Protein AF-A0A7S3LEL6-F1 (afdb_monomer_lite)

Organism: NCBI:txid265554

Sequence (284 aa):
LSLPLILIFINQSIINNNAHTTHITTQEDFALTPCREVQQNKSSTRLIDTLLDTIEHNMDMMRQRKTMKRSLVLVCGVLLAMGVATTAFAPTTRFSPRRTMFVLHETTTSSSSAESLPEISEMKLKEVRQELESYGISTKAFLEKPEFIAALEKARKEGMKPKTKNASTKEEPSANGTSGKTRAERMEEEMKVGKSMSVADLRKELNSRGINTKAFFEKSDFVKAYAEAIVDGVKAKSSSSSSSGGRRPREEEYDPSYRDVQCQKFDRSARQTLTGSVIDIRAK

Foldseek 3Di:
DDPVVVVVVVVVVVVVPPPPDDDDDDDDDDDDDDDDPDPPVVVVVVVVVVVVVVVVVVVVVVVVVVVVVVVVVVVVVVVVVVDPDDDDDDDDDDDDDDDDDDDDDDDDDDDDDDPDDPDLVPDDPVVLCVQCVQLVHDPVVDDDSVVSSVSNVVSVVVVRDGNDDDDDDDDDDDDDDDDPDDLVVQLVVQLVVLVPDDPVVLCVQCVQLVHDPPPDDDSSVSSNSRSCCVSVVSDGDDPPDPPPPPPPPPPPPDDPVPDPDPDDDDDPVPVPPPPDDDDDDDDD

Radius of gyration: 37.11 Å; chains: 1; bounding box: 81×84×108 Å

Secondary structure (DSSP, 8-state):
--HHHHHHHHHHHHHGGG-------------------SSTHHHHHHHHHHHHHHHHHHHHHHHHHHHHHHHHHHHHHHHHHT-------------------------------S-----TTTS-HHHHHHHHHHTT--GGG--SHHHHHHHHHHHHHTTPPP----S------------S--HHHHHHHHHHHHHHS-HHHHHHHHHHTT--GGG--SHHHHHHHHHHHHHTT-----TT---------------TTS---------TT-TTS--S--------

pLDDT: mean 71.16, std 20.13, range [33.03, 98.25]

Structure (mmCIF, N/CA/C/O backbone):
data_AF-A0A7S3LEL6-F1
#
_entry.id   AF-A0A7S3LEL6-F1
#
loop_
_atom_site.group_PDB
_atom_site.id
_atom_site.type_symbol
_atom_site.label_atom_id
_atom_site.label_alt_id
_atom_site.label_comp_id
_atom_site.label_asym_id
_atom_site.label_entity_id
_atom_site.label_seq_id
_atom_site.pdbx_PDB_ins_code
_atom_site.Cartn_x
_atom_site.Cartn_y
_atom_site.Cartn_z
_atom_site.occupancy
_atom_site.B_iso_or_equiv
_atom_site.auth_seq_id
_atom_site.auth_comp_id
_atom_site.auth_asym_id
_atom_site.auth_atom_id
_atom_site.pdbx_PDB_model_num
ATOM 1 N N . LEU A 1 1 ? 2.835 -27.243 32.271 1.00 50.44 1 LEU A N 1
ATOM 2 C CA . LEU A 1 1 ? 2.447 -25.887 32.724 1.00 50.44 1 LEU A CA 1
ATOM 3 C C . LEU A 1 1 ? 1.395 -25.348 31.766 1.00 50.44 1 LEU A C 1
ATOM 5 O O . LEU A 1 1 ? 1.674 -25.187 30.586 1.00 50.44 1 LEU A O 1
ATOM 9 N N . SER A 1 2 ? 0.164 -25.229 32.257 1.00 51.88 2 SER A N 1
ATOM 10 C CA . SER A 1 2 ? -1.039 -24.926 31.476 1.00 51.88 2 SER A CA 1
ATOM 11 C C . SER A 1 2 ? -1.003 -23.476 30.968 1.00 51.88 2 SER A C 1
ATOM 13 O O . SER A 1 2 ? -0.920 -22.548 31.771 1.00 51.88 2 SER A O 1
ATOM 15 N N . LEU A 1 3 ? -1.059 -23.287 29.643 1.00 52.41 3 LEU A N 1
ATOM 16 C CA . LEU A 1 3 ? -1.075 -21.989 28.942 1.00 52.41 3 LEU A CA 1
ATOM 17 C C . LEU A 1 3 ? -1.994 -20.894 29.541 1.00 52.41 3 LEU A C 1
ATOM 19 O O . LEU A 1 3 ? -1.582 -19.734 29.498 1.00 52.41 3 LEU A O 1
ATOM 23 N N . PRO A 1 4 ? -3.172 -21.177 30.141 1.00 64.25 4 PRO A N 1
ATOM 24 C CA . PRO A 1 4 ? -3.989 -20.140 30.781 1.00 64.25 4 PRO A CA 1
ATOM 25 C C . PRO A 1 4 ? -3.320 -19.414 31.960 1.00 64.25 4 PRO A C 1
ATOM 27 O O . PRO A 1 4 ? -3.629 -18.249 32.191 1.00 64.25 4 PRO A O 1
ATOM 30 N N . LEU A 1 5 ? -2.381 -20.035 32.685 1.00 58.06 5 LEU A N 1
ATOM 31 C CA . LEU A 1 5 ? -1.758 -19.395 33.856 1.00 58.06 5 LEU A CA 1
ATOM 32 C C . LEU A 1 5 ? -0.703 -18.341 33.483 1.00 58.06 5 LEU A C 1
ATOM 34 O O . LEU A 1 5 ? -0.489 -17.391 34.231 1.00 58.06 5 LEU A O 1
ATOM 38 N N . ILE A 1 6 ? -0.082 -18.463 32.306 1.00 62.22 6 ILE A N 1
ATOM 39 C CA . ILE A 1 6 ? 0.943 -17.513 31.841 1.00 62.22 6 ILE A CA 1
ATOM 40 C C . ILE A 1 6 ? 0.301 -16.176 31.436 1.00 62.22 6 ILE A C 1
ATOM 42 O O . ILE A 1 6 ? 0.876 -15.117 31.680 1.00 62.22 6 ILE A O 1
ATOM 46 N N . LEU A 1 7 ? -0.918 -16.200 30.884 1.00 56.62 7 LEU A N 1
ATOM 47 C CA . LEU A 1 7 ? -1.633 -14.978 30.498 1.00 56.62 7 LEU A CA 1
ATOM 48 C C . LEU A 1 7 ? -2.075 -14.132 31.701 1.00 56.62 7 LEU A C 1
ATOM 50 O O . LEU A 1 7 ? -2.099 -12.907 31.599 1.00 56.62 7 LEU A O 1
ATOM 54 N N . ILE A 1 8 ? -2.370 -14.759 32.843 1.00 67.19 8 ILE A N 1
ATOM 55 C CA . ILE A 1 8 ? -2.745 -14.036 34.067 1.00 67.19 8 ILE A CA 1
ATOM 56 C C . ILE A 1 8 ? -1.531 -13.280 34.630 1.00 67.19 8 ILE A C 1
ATOM 58 O O . ILE A 1 8 ? -1.649 -12.116 35.008 1.00 67.19 8 ILE A O 1
ATOM 62 N N . PHE A 1 9 ? -0.341 -13.890 34.597 1.00 60.28 9 PHE A N 1
ATOM 63 C CA . PHE A 1 9 ? 0.879 -13.256 35.106 1.00 60.28 9 PHE A CA 1
ATOM 64 C C . PHE A 1 9 ? 1.328 -12.044 34.278 1.00 60.28 9 PHE A C 1
ATOM 66 O O . PHE A 1 9 ? 1.775 -11.045 34.842 1.00 60.28 9 PHE A O 1
ATOM 73 N N . ILE A 1 10 ? 1.164 -12.088 32.950 1.00 64.69 10 ILE A N 1
ATOM 74 C CA . ILE A 1 10 ? 1.518 -10.953 32.082 1.00 64.69 10 ILE A CA 1
ATOM 75 C C . ILE A 1 10 ? 0.582 -9.763 32.335 1.00 64.69 10 ILE A C 1
ATOM 77 O O . ILE A 1 10 ? 1.040 -8.623 32.372 1.00 64.69 10 ILE A O 1
ATOM 81 N N . ASN A 1 11 ? -0.711 -10.011 32.568 1.00 52.16 11 ASN A N 1
ATOM 82 C CA . ASN A 1 11 ? -1.678 -8.931 32.771 1.00 52.16 11 ASN A CA 1
ATOM 83 C C . ASN A 1 11 ? -1.488 -8.221 34.126 1.00 52.16 11 ASN A C 1
ATOM 85 O O . ASN A 1 11 ? -1.604 -6.999 34.205 1.00 52.16 11 ASN A O 1
ATOM 89 N N . GLN A 1 12 ? -1.099 -8.954 35.177 1.00 59.31 12 GLN A N 1
ATOM 90 C CA . GLN A 1 12 ? -0.820 -8.358 36.490 1.00 59.31 12 GLN A CA 1
ATOM 91 C C . GLN A 1 12 ? 0.429 -7.452 36.473 1.00 59.31 12 GLN A C 1
ATOM 93 O O . GLN A 1 12 ? 0.461 -6.428 37.155 1.00 59.31 12 GLN A O 1
ATOM 98 N N . SER A 1 13 ? 1.438 -7.782 35.656 1.00 50.97 13 SER A N 1
ATOM 99 C CA . SER A 1 13 ? 2.682 -7.002 35.557 1.00 50.97 13 SER A CA 1
ATOM 100 C C . SER A 1 13 ? 2.510 -5.645 34.862 1.00 50.97 13 SER A C 1
ATOM 102 O O . SER A 1 13 ? 3.325 -4.752 35.083 1.00 50.97 13 SER A O 1
ATOM 104 N N . ILE A 1 14 ? 1.481 -5.469 34.027 1.00 55.81 14 ILE A N 1
ATOM 105 C CA . ILE A 1 14 ? 1.248 -4.210 33.299 1.00 55.81 14 ILE A CA 1
ATOM 106 C C . ILE A 1 14 ? 0.556 -3.176 34.198 1.00 55.81 14 ILE A C 1
ATOM 108 O O . ILE A 1 14 ? 0.831 -1.984 34.089 1.00 55.81 14 ILE A O 1
ATOM 112 N N . ILE A 1 15 ? -0.286 -3.622 35.135 1.00 56.34 15 ILE A N 1
ATOM 113 C CA . ILE A 1 15 ? -1.051 -2.724 36.012 1.00 56.34 15 ILE A CA 1
ATOM 114 C C . ILE A 1 15 ? -0.146 -2.041 37.056 1.00 56.34 15 ILE A C 1
ATOM 116 O O . ILE A 1 15 ? -0.358 -0.873 37.372 1.00 56.34 15 ILE A O 1
ATOM 120 N N . ASN A 1 16 ? 0.913 -2.705 37.536 1.00 55.78 16 ASN A N 1
ATOM 121 C CA . ASN A 1 16 ? 1.773 -2.150 38.593 1.00 55.78 16 ASN A CA 1
ATOM 122 C C . ASN A 1 16 ? 2.769 -1.068 38.136 1.00 55.78 16 ASN A C 1
ATOM 124 O O . ASN A 1 16 ? 3.301 -0.353 38.981 1.00 55.78 16 ASN A O 1
ATOM 128 N N . ASN A 1 17 ? 3.013 -0.894 36.834 1.00 55.50 17 ASN A N 1
ATOM 129 C CA . ASN A 1 17 ? 4.026 0.059 36.355 1.00 55.50 17 ASN A CA 1
ATOM 130 C C . ASN A 1 17 ? 3.508 1.493 36.150 1.00 55.50 17 ASN A C 1
ATOM 132 O O . ASN A 1 17 ? 4.298 2.373 35.823 1.00 55.50 17 ASN A O 1
ATOM 136 N N . ASN A 1 18 ? 2.215 1.762 36.365 1.00 51.34 18 ASN A N 1
ATOM 137 C CA . ASN A 1 18 ? 1.621 3.078 36.090 1.00 51.34 18 ASN A CA 1
ATOM 138 C C . ASN A 1 18 ? 1.452 3.980 37.330 1.00 51.34 18 ASN A C 1
ATOM 140 O O . ASN A 1 18 ? 0.796 5.014 37.248 1.00 51.34 18 ASN A O 1
ATOM 144 N N . ALA A 1 19 ? 2.024 3.607 38.482 1.00 48.38 19 ALA A N 1
ATOM 145 C CA . ALA A 1 19 ? 1.833 4.327 39.748 1.00 48.38 19 ALA A CA 1
ATOM 146 C C . ALA A 1 19 ? 2.954 5.328 40.117 1.00 48.38 19 ALA A C 1
ATOM 148 O O . ALA A 1 19 ? 2.863 5.970 41.158 1.00 48.38 19 ALA A O 1
ATOM 149 N N . HIS A 1 20 ? 3.989 5.513 39.288 1.00 48.00 20 HIS A N 1
ATOM 150 C CA . HIS A 1 20 ? 5.090 6.448 39.570 1.00 48.00 20 HIS A CA 1
ATOM 151 C C . HIS A 1 20 ? 5.124 7.615 38.570 1.00 48.00 20 HIS A C 1
ATOM 153 O O . HIS A 1 20 ? 5.964 7.681 37.678 1.00 48.00 20 HIS A O 1
ATOM 159 N N . THR A 1 21 ? 4.211 8.575 38.707 1.00 48.22 21 THR A N 1
ATOM 160 C CA . THR A 1 21 ? 4.390 9.927 38.144 1.00 48.22 21 THR A CA 1
ATOM 161 C C . THR A 1 21 ? 3.698 10.931 39.060 1.00 48.22 21 THR A C 1
ATOM 163 O O . THR A 1 21 ? 2.558 11.330 38.846 1.00 48.22 21 THR A O 1
ATOM 166 N N . THR A 1 22 ? 4.383 11.296 40.140 1.00 49.44 22 THR A N 1
ATOM 167 C CA . THR A 1 22 ? 3.967 12.351 41.067 1.00 49.44 22 THR A CA 1
ATOM 168 C C . THR A 1 22 ? 4.766 13.625 40.810 1.00 49.44 22 THR A C 1
ATOM 170 O O . THR A 1 22 ? 5.991 13.591 40.831 1.00 49.44 22 THR A O 1
ATOM 173 N N . HIS A 1 23 ? 4.026 14.724 40.635 1.00 42.53 23 HIS A N 1
ATOM 174 C CA . HIS A 1 23 ? 4.326 16.093 41.070 1.00 42.53 23 HIS A CA 1
ATOM 175 C C . HIS A 1 23 ? 5.693 16.710 40.718 1.00 42.53 23 HIS A C 1
ATOM 177 O O . HIS A 1 23 ? 6.673 16.548 41.437 1.00 42.53 23 HIS A O 1
ATOM 183 N N . ILE A 1 24 ? 5.696 17.573 39.696 1.00 45.50 24 ILE A N 1
ATOM 184 C CA . ILE A 1 24 ? 6.636 18.699 39.611 1.00 45.50 24 ILE A CA 1
ATOM 185 C C . ILE A 1 24 ? 5.880 19.933 40.106 1.00 45.50 24 ILE A C 1
ATOM 187 O O . ILE A 1 24 ? 5.039 20.490 39.403 1.00 45.50 24 ILE A O 1
ATOM 191 N N . THR A 1 25 ? 6.149 20.300 41.355 1.00 52.50 25 THR A N 1
ATOM 192 C CA . THR A 1 25 ? 5.691 21.536 41.989 1.00 52.50 25 THR A CA 1
ATOM 193 C C . THR A 1 25 ? 6.795 22.577 41.813 1.00 52.50 25 THR A C 1
ATOM 195 O O . THR A 1 25 ? 7.947 22.330 42.161 1.00 52.50 25 THR A O 1
ATOM 198 N N . THR A 1 26 ? 6.451 23.728 41.247 1.00 48.22 26 THR A N 1
ATOM 199 C CA . THR A 1 26 ? 7.285 24.932 41.191 1.00 48.22 26 THR A CA 1
ATOM 200 C C . THR A 1 26 ? 7.477 25.516 42.591 1.00 48.22 26 THR A C 1
ATOM 202 O O . THR A 1 26 ? 6.472 25.845 43.219 1.00 48.22 26 THR A O 1
ATOM 205 N N . GLN A 1 27 ? 8.719 25.715 43.047 1.00 43.75 27 GLN A N 1
ATOM 206 C CA . GLN A 1 27 ? 9.049 26.800 43.979 1.00 43.75 27 GLN A CA 1
ATOM 207 C C . GLN A 1 27 ? 10.552 27.131 43.985 1.00 43.75 27 GLN A C 1
ATOM 209 O O . GLN A 1 27 ? 11.391 26.315 43.615 1.00 43.75 27 GLN A O 1
ATOM 214 N N . GLU A 1 28 ? 10.804 28.380 44.348 1.00 57.47 28 GLU A N 1
ATOM 215 C CA . GLU A 1 28 ? 11.958 29.253 44.167 1.00 57.47 28 GLU A CA 1
ATOM 216 C C . GLU A 1 28 ? 13.207 28.931 45.011 1.00 57.47 28 GLU A C 1
ATOM 218 O O . GLU A 1 28 ? 13.130 28.285 46.051 1.00 57.47 28 GLU A O 1
ATOM 223 N N . ASP A 1 29 ? 14.327 29.479 44.525 1.00 52.12 29 ASP A N 1
ATOM 224 C CA . ASP A 1 29 ? 15.484 30.046 45.231 1.00 52.12 29 ASP A CA 1
ATOM 225 C C . ASP A 1 29 ? 16.234 29.256 46.327 1.00 52.12 29 ASP A C 1
ATOM 227 O O . ASP A 1 29 ? 15.710 28.926 47.383 1.00 52.12 29 ASP A O 1
ATOM 231 N N . PHE A 1 30 ? 17.547 29.096 46.085 1.00 46.22 30 PHE A N 1
ATOM 232 C CA . PHE A 1 30 ? 18.701 29.410 46.958 1.00 46.22 30 PHE A CA 1
ATOM 233 C C . PHE A 1 30 ? 19.875 28.413 46.836 1.00 46.22 30 PHE A C 1
ATOM 235 O O . PHE A 1 30 ? 19.757 27.218 47.073 1.00 46.22 30 PHE A O 1
ATOM 242 N N . ALA A 1 31 ? 21.048 29.004 46.580 1.00 46.38 31 ALA A N 1
ATOM 243 C CA . ALA A 1 31 ? 22.391 28.605 47.017 1.00 46.38 31 ALA A CA 1
ATOM 244 C C . ALA A 1 31 ? 23.079 27.344 46.430 1.00 46.38 31 ALA A C 1
ATOM 246 O O . ALA A 1 31 ? 22.883 26.205 46.840 1.00 46.38 31 ALA A O 1
ATOM 247 N N . LEU A 1 32 ? 24.046 27.641 45.552 1.00 53.84 32 LEU A N 1
ATOM 248 C CA . LEU A 1 32 ? 25.364 27.007 45.383 1.00 53.84 32 LEU A CA 1
ATOM 249 C C . LEU A 1 32 ? 25.739 25.898 46.392 1.00 53.84 32 LEU A C 1
ATOM 251 O O . LEU A 1 32 ? 26.123 26.175 47.526 1.00 53.84 32 LEU A O 1
ATOM 255 N N . THR A 1 33 ? 25.811 24.658 45.906 1.00 55.62 33 THR A N 1
ATOM 256 C CA . THR A 1 33 ? 26.693 23.601 46.436 1.00 55.62 33 THR A CA 1
ATOM 257 C C . THR A 1 33 ? 27.222 22.753 45.272 1.00 55.62 33 THR A C 1
ATOM 259 O O . THR A 1 33 ? 26.427 22.315 44.441 1.00 55.62 33 THR A O 1
ATOM 262 N N . PRO A 1 34 ? 28.543 22.506 45.152 1.00 61.62 34 PRO A N 1
ATOM 263 C CA . PRO A 1 34 ? 29.069 21.645 44.103 1.00 61.62 34 PRO A CA 1
ATOM 264 C C . PRO A 1 34 ? 29.305 20.203 44.590 1.00 61.62 34 PRO A C 1
ATOM 266 O O . PRO A 1 34 ? 29.802 19.961 45.688 1.00 61.62 34 PRO A O 1
ATOM 269 N N . CYS A 1 35 ? 29.048 19.266 43.672 1.00 49.94 35 CYS A N 1
ATOM 270 C CA . CYS A 1 35 ? 29.719 17.969 43.518 1.00 49.94 35 CYS A CA 1
ATOM 271 C C . CYS A 1 35 ? 29.381 16.824 44.493 1.00 49.94 35 CYS A C 1
ATOM 273 O O . CYS A 1 35 ? 30.192 16.464 45.348 1.00 49.94 35 CYS A O 1
ATOM 275 N N . ARG A 1 36 ? 28.286 16.088 44.226 1.00 50.88 36 ARG A N 1
ATOM 276 C CA . ARG A 1 36 ? 28.221 14.648 44.568 1.00 50.88 36 ARG A CA 1
ATOM 277 C C . ARG A 1 36 ? 27.290 13.805 43.681 1.00 50.88 36 ARG A C 1
ATOM 279 O O . ARG A 1 36 ? 26.580 12.942 44.179 1.00 50.88 36 ARG A O 1
ATOM 286 N N . GLU A 1 37 ? 27.330 13.997 42.361 1.00 50.78 37 GLU A N 1
ATOM 287 C CA . GLU A 1 37 ? 26.394 13.345 41.427 1.00 50.78 37 GLU A CA 1
ATOM 288 C C . GLU A 1 37 ? 27.104 12.685 40.231 1.00 50.78 37 GLU A C 1
ATOM 290 O O . GLU A 1 37 ? 26.984 13.112 39.091 1.00 50.78 37 GLU A O 1
ATOM 295 N N . VAL A 1 38 ? 27.926 11.654 40.485 1.00 55.72 38 VAL A N 1
ATOM 296 C CA . VAL A 1 38 ? 28.599 10.890 39.400 1.00 55.72 38 VAL A CA 1
ATOM 297 C C . VAL A 1 38 ? 28.547 9.360 39.588 1.00 55.72 38 VAL A C 1
ATOM 299 O O . VAL A 1 38 ? 28.933 8.610 38.695 1.00 55.72 38 VAL A O 1
ATOM 302 N N . GLN A 1 39 ? 28.029 8.832 40.704 1.00 52.88 39 GLN A N 1
ATOM 303 C CA . GLN A 1 39 ? 28.054 7.377 40.962 1.00 52.88 39 GLN A CA 1
ATOM 304 C C . GLN A 1 39 ? 26.760 6.618 40.605 1.00 52.88 39 GLN A C 1
ATOM 306 O O . GLN A 1 39 ? 26.833 5.414 40.383 1.00 52.88 39 GLN A O 1
ATOM 311 N N . GLN A 1 40 ? 25.601 7.272 40.452 1.00 53.81 40 GLN A N 1
ATOM 312 C CA . GLN A 1 40 ? 24.342 6.566 40.136 1.00 53.81 40 GLN A CA 1
ATOM 313 C C . GLN A 1 40 ? 24.113 6.281 38.639 1.00 53.81 40 GLN A C 1
ATOM 315 O O . GLN A 1 40 ? 23.319 5.408 38.299 1.00 53.81 40 GLN A O 1
ATOM 320 N N . ASN A 1 41 ? 24.864 6.910 37.728 1.00 54.34 41 ASN A N 1
ATOM 321 C CA . ASN A 1 41 ? 24.656 6.712 36.284 1.00 54.34 41 ASN A CA 1
ATOM 322 C C . ASN A 1 41 ? 25.345 5.464 35.703 1.00 54.34 41 ASN A C 1
ATOM 324 O O . ASN A 1 41 ? 25.054 5.084 34.574 1.00 54.34 41 ASN A O 1
ATOM 328 N N . LYS A 1 42 ? 26.227 4.786 36.455 1.00 57.28 42 LYS A N 1
ATOM 329 C CA . LYS A 1 42 ? 26.923 3.574 35.970 1.00 57.28 42 LYS A CA 1
ATOM 330 C C . LYS A 1 42 ? 26.137 2.280 36.197 1.00 57.28 42 LYS A C 1
ATOM 332 O O . LYS A 1 42 ? 26.384 1.294 35.509 1.00 57.28 42 LYS A O 1
ATOM 337 N N . SER A 1 43 ? 25.210 2.257 37.155 1.00 60.50 43 SER A N 1
ATOM 338 C CA . SER A 1 43 ? 24.331 1.101 37.376 1.00 60.50 43 SER A CA 1
ATOM 339 C C . SER A 1 43 ? 23.205 1.041 36.346 1.00 60.50 43 SER A C 1
ATOM 341 O O . SER A 1 43 ? 22.863 -0.048 35.893 1.00 60.50 43 SER A O 1
ATOM 343 N N . SER A 1 44 ? 22.681 2.194 35.923 1.00 61.12 44 SER A N 1
ATOM 344 C CA . SER A 1 44 ? 21.588 2.255 34.946 1.00 61.12 44 SER A CA 1
ATOM 345 C C . SER A 1 44 ? 21.997 1.766 33.558 1.00 61.12 44 SER A C 1
ATOM 347 O O . SER A 1 44 ? 21.208 1.093 32.905 1.00 61.12 44 SER A O 1
ATOM 349 N N . THR A 1 45 ? 23.235 2.013 33.117 1.00 66.75 45 THR A N 1
ATOM 350 C CA . THR A 1 45 ? 23.690 1.533 31.801 1.00 66.75 45 THR A CA 1
ATOM 351 C C . THR A 1 45 ? 23.830 0.010 31.757 1.00 66.75 45 THR A C 1
ATOM 353 O O . THR A 1 45 ? 23.416 -0.607 30.784 1.00 66.75 45 THR A O 1
ATOM 356 N N . ARG A 1 46 ? 24.272 -0.627 32.852 1.00 74.25 46 ARG A N 1
ATOM 357 C CA . ARG A 1 46 ? 24.384 -2.097 32.932 1.00 74.25 46 ARG A CA 1
ATOM 358 C C . ARG A 1 46 ? 23.038 -2.820 32.861 1.00 74.25 46 ARG A C 1
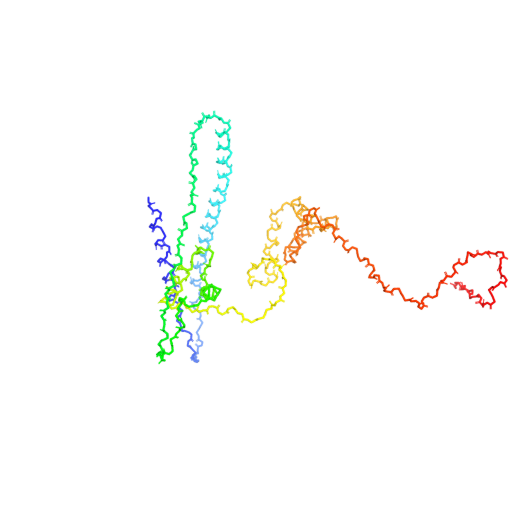ATOM 360 O O . ARG A 1 46 ? 22.988 -3.952 32.399 1.00 74.25 46 ARG A O 1
ATOM 367 N N . LEU A 1 47 ? 21.961 -2.193 33.336 1.00 77.88 47 LEU A N 1
ATOM 368 C CA . LEU A 1 47 ? 20.610 -2.754 33.224 1.00 77.88 47 LEU A CA 1
ATOM 369 C C . LEU A 1 47 ? 20.049 -2.617 31.805 1.00 77.88 47 LEU A C 1
ATOM 371 O O . LEU A 1 47 ? 19.278 -3.464 31.368 1.00 77.88 47 LEU A O 1
ATOM 375 N N . ILE A 1 48 ? 20.440 -1.570 31.080 1.00 79.50 48 ILE A N 1
ATOM 376 C CA . ILE A 1 48 ? 20.017 -1.367 29.691 1.00 79.50 48 ILE A CA 1
ATOM 377 C C . ILE A 1 48 ? 20.695 -2.395 28.777 1.00 79.50 48 ILE A C 1
ATOM 379 O O . ILE 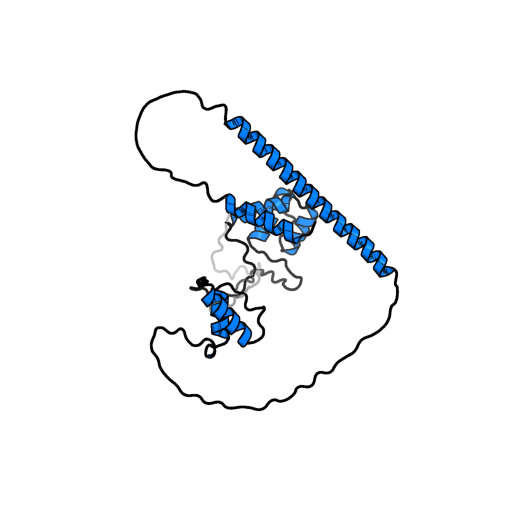A 1 48 ? 20.016 -3.000 27.948 1.00 79.50 48 ILE A O 1
ATOM 383 N N . ASP A 1 49 ? 21.986 -2.661 28.987 1.00 83.44 49 ASP A N 1
ATOM 384 C CA . ASP A 1 49 ? 22.741 -3.633 28.186 1.00 83.44 49 ASP A CA 1
ATOM 385 C C . ASP A 1 49 ? 22.192 -5.064 28.354 1.00 83.44 49 ASP A C 1
ATOM 387 O O . ASP A 1 49 ? 21.973 -5.768 27.371 1.00 83.44 49 ASP A O 1
ATOM 391 N N . THR A 1 50 ? 21.844 -5.481 29.580 1.00 86.00 50 THR A N 1
ATOM 392 C CA . THR A 1 50 ? 21.266 -6.820 29.815 1.00 86.00 50 THR A CA 1
ATOM 393 C C . THR A 1 50 ? 19.851 -6.970 29.254 1.00 86.00 50 THR A C 1
ATOM 395 O O . THR A 1 50 ? 19.463 -8.061 28.818 1.00 86.00 50 THR A O 1
ATOM 398 N N . LEU A 1 51 ? 19.066 -5.888 29.230 1.00 87.81 51 LEU A N 1
ATOM 399 C CA . LEU A 1 51 ? 17.752 -5.879 28.589 1.00 87.81 51 LEU A CA 1
ATOM 400 C C . LEU A 1 51 ? 17.868 -5.986 27.065 1.00 87.81 51 LEU A C 1
ATOM 402 O O . LEU A 1 51 ? 17.097 -6.733 26.460 1.00 87.81 51 LEU A O 1
ATOM 406 N N . LEU A 1 52 ? 18.838 -5.300 26.455 1.00 89.94 52 LEU A N 1
ATOM 407 C CA . LEU A 1 52 ? 19.120 -5.399 25.021 1.00 89.94 52 LEU A CA 1
ATOM 408 C C . LEU A 1 52 ? 19.542 -6.820 24.626 1.00 89.94 52 LEU A C 1
ATOM 410 O O . LEU A 1 52 ? 18.917 -7.393 23.731 1.00 89.94 52 LEU A O 1
ATOM 414 N N . ASP A 1 53 ? 20.471 -7.437 25.362 1.00 89.88 53 ASP A N 1
ATOM 415 C CA . ASP A 1 53 ? 20.900 -8.824 25.115 1.00 89.88 53 ASP A CA 1
ATOM 416 C C . ASP A 1 53 ? 19.731 -9.820 25.224 1.00 89.88 53 ASP A C 1
ATOM 418 O O . ASP A 1 53 ? 19.587 -10.745 24.418 1.00 89.88 53 ASP A O 1
ATOM 422 N N . THR A 1 54 ? 18.830 -9.611 26.191 1.00 91.31 54 THR A N 1
ATOM 423 C CA . THR A 1 54 ? 17.647 -10.469 26.372 1.00 91.31 54 THR A CA 1
ATOM 424 C C . THR A 1 54 ? 16.650 -10.320 25.214 1.00 91.31 54 THR A C 1
ATOM 426 O O . THR A 1 54 ? 16.008 -11.295 24.803 1.00 91.31 54 THR A O 1
ATOM 429 N N . ILE A 1 55 ? 16.505 -9.111 24.663 1.00 87.38 55 ILE A N 1
ATOM 430 C CA . ILE A 1 55 ? 15.632 -8.844 23.513 1.00 87.38 55 ILE A CA 1
ATOM 431 C C . ILE A 1 55 ? 16.220 -9.462 22.242 1.00 87.38 55 ILE A C 1
ATOM 433 O O . ILE A 1 55 ? 15.487 -10.138 21.511 1.00 87.38 55 ILE A O 1
ATOM 437 N N . GLU A 1 56 ? 17.523 -9.296 22.002 1.00 89.31 56 GLU A N 1
ATOM 438 C CA . GLU A 1 56 ? 18.203 -9.901 20.853 1.00 89.31 56 GLU A CA 1
ATOM 439 C C . GLU A 1 56 ? 18.108 -11.431 20.893 1.00 89.31 56 GLU A C 1
ATOM 441 O O . GLU A 1 56 ? 17.697 -12.050 19.906 1.00 89.31 56 GLU A O 1
ATOM 446 N N . HIS A 1 57 ? 18.340 -12.043 22.059 1.00 92.19 57 HIS A N 1
ATOM 447 C CA . HIS A 1 57 ? 18.224 -13.492 22.222 1.00 92.19 57 HIS A CA 1
ATOM 448 C C . HIS A 1 57 ? 16.799 -14.010 21.945 1.00 92.19 57 HIS A C 1
ATOM 450 O O . HIS A 1 57 ? 16.607 -15.026 21.266 1.00 92.19 57 HIS A O 1
ATOM 456 N N . ASN A 1 58 ? 15.769 -13.287 22.401 1.00 86.75 58 ASN A N 1
ATOM 457 C CA . ASN A 1 58 ? 14.372 -13.635 22.125 1.00 86.75 58 ASN A CA 1
ATOM 458 C C . ASN A 1 58 ? 14.008 -13.484 20.640 1.00 86.75 58 ASN A C 1
ATOM 460 O O . ASN A 1 58 ? 13.245 -14.296 20.096 1.00 86.75 58 ASN A O 1
ATOM 464 N N . MET A 1 59 ? 14.554 -12.470 19.965 1.00 84.19 59 MET A N 1
ATOM 465 C CA . MET A 1 59 ? 14.361 -12.283 18.529 1.00 84.19 59 MET A CA 1
ATOM 466 C C . MET A 1 59 ? 15.018 -13.396 17.708 1.00 84.19 59 MET A C 1
ATOM 468 O O . MET A 1 59 ? 14.401 -13.885 16.753 1.00 84.19 59 MET A O 1
ATOM 472 N N . ASP A 1 60 ? 16.201 -13.860 18.107 1.00 89.56 60 ASP A N 1
ATOM 473 C CA . ASP A 1 60 ? 16.887 -14.965 17.437 1.00 89.56 60 ASP A CA 1
ATOM 474 C C . ASP A 1 60 ? 16.173 -16.307 17.648 1.00 89.56 60 ASP A C 1
ATOM 476 O O . ASP A 1 60 ? 15.936 -17.051 16.687 1.00 89.56 60 ASP A O 1
ATOM 480 N N . MET A 1 61 ? 15.677 -16.567 18.861 1.00 82.19 61 MET A N 1
ATOM 481 C CA . MET A 1 61 ? 14.814 -17.722 19.139 1.00 82.19 61 MET A CA 1
ATOM 482 C C . MET A 1 61 ? 13.535 -17.717 18.281 1.00 82.19 61 MET A C 1
ATOM 484 O O . MET A 1 61 ? 13.086 -18.758 17.788 1.00 82.19 61 MET A O 1
ATOM 488 N N . MET A 1 62 ? 12.949 -16.545 18.029 1.00 77.19 62 MET A N 1
ATOM 489 C CA . MET A 1 62 ? 11.792 -16.397 17.136 1.00 77.19 62 MET A CA 1
ATOM 490 C C . MET A 1 62 ? 12.158 -16.579 15.655 1.00 77.19 62 MET A C 1
ATOM 492 O O . MET A 1 62 ? 11.346 -17.101 14.877 1.00 77.19 62 MET A O 1
ATOM 496 N N . ARG A 1 63 ? 13.374 -16.196 15.251 1.00 82.19 63 ARG A N 1
ATOM 497 C CA . ARG A 1 63 ? 13.893 -16.386 13.889 1.00 82.19 63 ARG A CA 1
ATOM 498 C C . ARG A 1 63 ? 14.116 -17.870 13.583 1.00 82.19 63 ARG A C 1
ATOM 500 O O . ARG A 1 63 ? 13.691 -18.330 12.520 1.00 82.19 63 ARG A O 1
ATOM 507 N N . GLN A 1 64 ? 14.635 -18.641 14.539 1.00 75.06 64 GLN A N 1
ATOM 508 C CA . GLN A 1 64 ? 14.790 -20.096 14.404 1.00 75.06 64 GLN A CA 1
ATOM 509 C C . GLN A 1 64 ? 13.447 -20.850 14.367 1.00 75.06 64 GLN A C 1
ATOM 511 O O . GLN A 1 64 ? 13.286 -21.825 13.633 1.00 75.06 64 GLN A O 1
ATOM 516 N N . ARG A 1 65 ? 12.407 -20.365 15.058 1.00 71.88 65 ARG A N 1
ATOM 517 C CA . ARG A 1 65 ? 11.062 -20.972 14.963 1.00 71.88 65 ARG A CA 1
ATOM 518 C C . ARG A 1 65 ? 10.438 -20.854 13.566 1.00 71.88 65 ARG A C 1
ATOM 520 O O . ARG A 1 65 ? 9.617 -21.694 13.193 1.00 71.88 65 ARG A O 1
ATOM 527 N N . LYS A 1 66 ? 10.807 -19.841 12.771 1.00 68.25 66 LYS A N 1
ATOM 528 C CA . LYS A 1 66 ? 10.295 -19.679 11.395 1.00 68.25 66 LYS A CA 1
ATOM 529 C C . LYS A 1 66 ? 10.926 -20.668 10.412 1.00 68.25 66 LYS A C 1
ATOM 531 O O . LYS A 1 66 ? 10.238 -21.104 9.488 1.00 68.25 66 LYS A O 1
ATOM 536 N N . THR A 1 67 ? 12.182 -21.063 10.615 1.00 65.56 67 THR A N 1
ATOM 537 C CA . THR A 1 67 ? 12.839 -22.066 9.761 1.00 65.56 67 THR A CA 1
ATOM 538 C C . THR A 1 67 ? 12.312 -23.475 10.046 1.00 65.56 67 THR A C 1
ATOM 540 O O . THR A 1 67 ? 12.096 -24.241 9.107 1.00 65.56 67 THR A O 1
ATOM 543 N N . MET A 1 68 ? 11.952 -23.781 11.299 1.00 63.34 68 MET A N 1
ATOM 544 C CA . MET A 1 68 ? 11.357 -25.079 11.648 1.00 63.34 68 MET A CA 1
ATOM 545 C C . MET A 1 68 ? 9.959 -25.302 11.052 1.00 63.34 68 MET A C 1
ATOM 547 O O . MET A 1 68 ? 9.647 -26.413 10.632 1.00 63.34 68 MET A O 1
ATOM 551 N N . LYS A 1 69 ? 9.130 -24.257 10.917 1.00 61.88 69 LYS A N 1
ATOM 552 C CA . LYS A 1 69 ? 7.802 -24.390 10.282 1.00 61.88 69 LYS A CA 1
ATOM 553 C C . LYS A 1 69 ? 7.889 -24.714 8.788 1.00 61.88 69 LYS A C 1
ATOM 555 O O . LYS A 1 69 ? 7.044 -25.441 8.280 1.00 61.88 69 LYS A O 1
ATOM 560 N N . ARG A 1 70 ? 8.916 -24.218 8.088 1.00 60.94 70 ARG A N 1
ATOM 561 C CA . ARG A 1 70 ? 9.145 -24.538 6.666 1.00 60.94 70 ARG A CA 1
ATOM 562 C C . ARG A 1 70 ? 9.629 -25.977 6.472 1.00 60.94 70 ARG A C 1
ATOM 564 O O . ARG A 1 70 ? 9.190 -26.630 5.534 1.00 60.94 70 ARG A O 1
ATOM 571 N N . SER A 1 71 ? 10.456 -26.478 7.391 1.00 59.41 71 SER A N 1
ATOM 572 C CA . SER A 1 71 ? 10.859 -27.891 7.420 1.00 59.41 71 SER A CA 1
ATOM 573 C C . SER A 1 71 ? 9.673 -28.818 7.728 1.00 59.41 71 SER A C 1
ATOM 575 O O . SER A 1 71 ? 9.454 -29.796 7.018 1.00 59.41 71 SER A O 1
ATOM 577 N N . LEU A 1 72 ? 8.828 -28.463 8.704 1.00 63.88 72 LEU A N 1
ATOM 578 C CA . LEU A 1 72 ? 7.656 -29.268 9.065 1.00 63.88 72 LEU A CA 1
ATOM 579 C C . LEU A 1 72 ? 6.643 -29.389 7.913 1.00 63.88 72 LEU A C 1
ATOM 581 O O . LEU A 1 72 ? 6.091 -30.464 7.701 1.00 63.88 72 LEU A O 1
ATOM 585 N N . VAL A 1 73 ? 6.434 -28.319 7.135 1.00 64.12 73 VAL A N 1
ATOM 586 C CA . VAL A 1 73 ? 5.562 -28.352 5.945 1.00 64.12 73 VAL A CA 1
ATOM 587 C C . VAL A 1 73 ? 6.136 -29.257 4.847 1.00 64.12 73 VAL A C 1
ATOM 589 O O . VAL A 1 73 ? 5.373 -29.968 4.197 1.00 64.12 73 VAL A O 1
ATOM 592 N N . LEU A 1 74 ? 7.462 -29.301 4.679 1.00 63.00 74 LEU A N 1
ATOM 593 C CA . LEU A 1 74 ? 8.114 -30.224 3.741 1.00 63.00 74 LEU A CA 1
ATOM 594 C C . LEU A 1 74 ? 7.959 -31.692 4.169 1.00 63.00 74 LEU A C 1
ATOM 596 O O . LEU A 1 74 ? 7.637 -32.533 3.334 1.00 63.00 74 LEU A O 1
ATOM 600 N N . VAL A 1 75 ? 8.102 -32.001 5.461 1.00 62.19 75 VAL A N 1
ATOM 601 C CA . VAL A 1 75 ? 7.932 -33.374 5.973 1.00 62.19 75 VAL A CA 1
ATOM 602 C C . VAL A 1 75 ? 6.466 -33.830 5.898 1.00 62.19 75 VAL A C 1
ATOM 604 O O . VAL A 1 75 ? 6.191 -34.959 5.496 1.00 62.19 75 VAL A O 1
ATOM 607 N N . CYS A 1 76 ? 5.506 -32.950 6.208 1.00 58.19 76 CYS A N 1
ATOM 608 C CA . CYS A 1 76 ? 4.075 -33.268 6.099 1.00 58.19 76 CYS A CA 1
ATOM 609 C C . CYS A 1 76 ? 3.611 -33.427 4.638 1.00 58.19 76 CYS A C 1
ATOM 611 O O . CYS A 1 76 ? 2.774 -34.281 4.350 1.00 58.19 76 CYS A O 1
ATOM 613 N N . GLY A 1 77 ? 4.183 -32.657 3.703 1.00 55.62 77 GLY A N 1
ATOM 614 C CA . GLY A 1 77 ? 3.893 -32.785 2.271 1.00 55.62 77 GLY A CA 1
ATOM 615 C C . GLY A 1 77 ? 4.333 -34.129 1.680 1.00 55.62 77 GLY A C 1
ATOM 616 O O . GLY A 1 77 ? 3.600 -34.717 0.888 1.00 55.62 77 GLY A O 1
ATOM 617 N N . VAL A 1 78 ? 5.484 -34.660 2.109 1.00 62.22 78 VAL A N 1
ATOM 618 C CA . VAL A 1 78 ? 5.969 -35.981 1.664 1.00 62.22 78 VAL A CA 1
ATOM 619 C C . VAL A 1 78 ? 5.110 -37.121 2.233 1.00 62.22 78 VAL A C 1
ATOM 621 O O . VAL A 1 78 ? 4.836 -38.087 1.525 1.00 62.22 78 VAL A O 1
ATOM 624 N N . LEU A 1 79 ? 4.611 -36.993 3.467 1.00 56.41 79 LEU A N 1
ATOM 625 C CA . LEU A 1 79 ? 3.701 -37.976 4.076 1.00 56.41 79 LEU A CA 1
ATOM 626 C C . LEU A 1 79 ? 2.307 -37.997 3.424 1.00 56.41 79 LEU A C 1
ATOM 628 O O . LEU A 1 79 ? 1.732 -39.069 3.265 1.00 56.41 79 LEU A O 1
ATOM 632 N N . LEU A 1 80 ? 1.788 -36.848 2.978 1.00 58.16 80 LEU A N 1
ATOM 633 C CA . LEU A 1 80 ? 0.532 -36.779 2.214 1.00 58.16 80 LEU A CA 1
ATOM 634 C C . LEU A 1 80 ? 0.656 -37.366 0.797 1.00 58.16 80 LEU A C 1
ATOM 636 O O . LEU A 1 80 ? -0.329 -37.869 0.260 1.00 58.16 80 LEU A O 1
ATOM 640 N N . ALA A 1 81 ? 1.854 -37.357 0.205 1.00 56.47 81 ALA A N 1
ATOM 641 C CA . ALA A 1 81 ? 2.115 -37.994 -1.088 1.00 56.47 81 ALA A CA 1
ATOM 642 C C . ALA A 1 81 ? 2.240 -39.531 -1.001 1.00 56.47 81 ALA A C 1
ATOM 644 O O . ALA A 1 81 ? 2.105 -40.210 -2.016 1.00 56.47 81 ALA A O 1
ATOM 645 N N . MET A 1 82 ? 2.436 -40.091 0.198 1.00 55.44 82 MET A N 1
ATOM 646 C CA . MET A 1 82 ? 2.532 -41.539 0.453 1.00 55.44 82 MET A CA 1
ATOM 647 C C . MET A 1 82 ? 1.172 -42.213 0.716 1.00 55.44 82 MET A C 1
ATOM 649 O O . MET A 1 82 ? 1.106 -43.248 1.370 1.00 55.44 82 MET A O 1
ATOM 653 N N . GLY A 1 83 ? 0.090 -41.633 0.183 1.00 53.69 83 GLY A N 1
ATOM 654 C CA . GLY A 1 83 ? -1.130 -42.334 -0.226 1.00 53.69 83 GLY A CA 1
ATOM 655 C C . GLY A 1 83 ? -1.578 -43.522 0.631 1.00 53.69 83 GLY A C 1
ATOM 656 O O . GLY A 1 83 ? -1.435 -44.668 0.217 1.00 53.69 83 GLY A O 1
ATOM 657 N N . VAL A 1 84 ? -2.238 -43.251 1.758 1.00 49.66 84 VAL A N 1
ATOM 658 C CA . VAL A 1 84 ? -3.161 -44.223 2.360 1.00 49.66 84 VAL A CA 1
ATOM 659 C C . VAL A 1 84 ? -4.573 -43.802 1.978 1.00 49.66 84 VAL A C 1
ATOM 661 O O . VAL A 1 84 ? -5.175 -42.917 2.585 1.00 49.66 84 VAL A O 1
ATOM 664 N N . ALA A 1 85 ? -5.075 -44.414 0.908 1.00 48.06 85 ALA A N 1
ATOM 665 C CA . ALA A 1 85 ? -6.449 -44.272 0.458 1.00 48.06 85 ALA A CA 1
ATOM 666 C C . ALA A 1 85 ? -7.396 -44.845 1.523 1.00 48.06 85 ALA A C 1
ATOM 668 O O . ALA A 1 85 ? -7.594 -46.053 1.611 1.00 48.06 85 ALA A O 1
ATOM 669 N N . THR A 1 86 ? -7.994 -43.971 2.330 1.00 48.88 86 THR A N 1
ATOM 670 C CA . THR A 1 86 ? -9.208 -44.295 3.084 1.00 48.88 86 THR A CA 1
ATOM 671 C C . THR A 1 86 ? -10.361 -43.556 2.429 1.00 48.88 86 THR A C 1
ATOM 673 O O . THR A 1 86 ? -10.523 -42.342 2.520 1.00 48.88 86 THR A O 1
ATOM 676 N N . THR A 1 87 ? -11.108 -44.313 1.640 1.00 49.66 87 THR A N 1
ATOM 677 C CA . THR A 1 87 ? -12.330 -43.880 0.980 1.00 49.66 87 THR A CA 1
ATOM 678 C C . THR A 1 87 ? -13.500 -43.865 1.957 1.00 49.66 87 THR A C 1
ATOM 680 O O . THR A 1 87 ? -13.604 -44.749 2.802 1.00 49.66 87 THR A O 1
ATOM 683 N N . ALA A 1 88 ? -14.437 -42.959 1.671 1.00 46.47 88 ALA A N 1
ATOM 684 C CA . ALA A 1 88 ? -15.839 -42.946 2.088 1.00 46.47 88 ALA A CA 1
ATOM 685 C C . ALA A 1 88 ? -16.137 -42.355 3.474 1.00 46.47 88 ALA A C 1
ATOM 687 O O . ALA A 1 88 ? -15.724 -42.869 4.502 1.00 46.47 88 ALA A O 1
ATOM 688 N N . PHE A 1 89 ? -16.969 -41.313 3.518 1.00 44.31 89 PHE A N 1
ATOM 689 C CA . PHE A 1 89 ? -18.426 -41.476 3.589 1.00 44.31 89 PHE A CA 1
ATOM 690 C C . PHE A 1 89 ? -19.058 -40.086 3.781 1.00 44.31 89 PHE A C 1
ATOM 692 O O . PHE A 1 89 ? -18.805 -39.406 4.771 1.00 44.31 89 PHE A O 1
ATOM 699 N N . ALA A 1 90 ? -19.858 -39.643 2.814 1.00 47.44 90 ALA A N 1
ATOM 700 C CA . ALA A 1 90 ? -20.650 -38.421 2.911 1.00 47.44 90 ALA A CA 1
ATOM 701 C C . ALA A 1 90 ? -22.110 -38.786 3.208 1.00 47.44 90 ALA A C 1
ATOM 703 O O . ALA A 1 90 ? -22.632 -39.697 2.563 1.00 47.44 90 ALA A O 1
ATOM 704 N N . PRO A 1 91 ? -22.806 -38.034 4.076 1.00 52.47 91 PRO A N 1
ATOM 705 C CA . PRO A 1 91 ? -24.251 -37.929 3.989 1.00 52.47 91 PRO A CA 1
ATOM 706 C C . PRO A 1 91 ? -24.681 -36.489 3.691 1.00 52.47 91 PRO A C 1
ATOM 708 O O . PRO A 1 91 ? -24.495 -35.558 4.470 1.00 52.47 91 PRO A O 1
ATOM 711 N N . THR A 1 92 ? -25.313 -36.337 2.532 1.00 49.84 92 THR A N 1
ATOM 712 C CA . THR A 1 92 ? -26.183 -35.221 2.167 1.00 49.84 92 THR A CA 1
ATOM 713 C C . THR A 1 92 ? -27.445 -35.234 3.028 1.00 49.84 92 THR A C 1
ATOM 715 O O . THR A 1 92 ? -28.212 -36.195 2.960 1.00 49.84 92 THR A O 1
ATOM 718 N N . THR A 1 93 ? -27.739 -34.152 3.747 1.00 45.16 93 THR A N 1
ATOM 719 C CA . THR A 1 93 ? -29.084 -33.912 4.293 1.00 45.16 93 THR A CA 1
ATOM 720 C C . THR A 1 93 ? -29.701 -32.690 3.629 1.00 45.16 93 THR A C 1
ATOM 722 O O . THR A 1 93 ? -29.252 -31.560 3.813 1.00 45.16 93 THR A O 1
ATOM 725 N N . ARG A 1 94 ? -30.741 -32.950 2.829 1.00 48.12 94 ARG A N 1
ATOM 726 C CA . ARG A 1 94 ? -31.661 -31.959 2.267 1.00 48.12 94 ARG A CA 1
ATOM 727 C C . ARG A 1 94 ? -32.480 -31.354 3.408 1.00 48.12 94 ARG A C 1
ATOM 729 O O . ARG A 1 94 ? -33.161 -32.089 4.116 1.00 48.12 94 ARG A O 1
ATOM 736 N N . PHE A 1 95 ? -32.431 -30.036 3.561 1.00 47.56 95 PHE A N 1
ATOM 737 C CA . PHE A 1 95 ? -33.237 -29.304 4.536 1.00 47.56 95 PHE A CA 1
ATOM 738 C C . PHE A 1 95 ? -34.387 -28.591 3.810 1.00 47.56 95 PHE A C 1
ATOM 740 O O . PHE A 1 95 ? -34.162 -27.802 2.893 1.00 47.56 95 PHE A O 1
ATOM 747 N N . SER A 1 96 ? -35.624 -28.935 4.174 1.00 48.81 96 SER A N 1
ATOM 748 C CA . SER A 1 96 ? -36.864 -28.387 3.610 1.00 48.81 96 SER A CA 1
ATOM 749 C C . SER A 1 96 ? -37.216 -27.019 4.213 1.00 48.81 96 SER A C 1
ATOM 751 O O . SER A 1 96 ? -37.072 -26.842 5.422 1.00 48.81 96 SER A O 1
ATOM 753 N N . PRO A 1 97 ? -37.778 -26.074 3.434 1.00 46.44 97 PRO A N 1
ATOM 754 C CA . PRO A 1 97 ? -38.309 -24.827 3.973 1.00 46.44 97 PRO A CA 1
ATOM 755 C C . PRO A 1 97 ? -39.725 -25.054 4.523 1.00 46.44 97 PRO A C 1
ATOM 757 O O . PRO A 1 97 ? -40.662 -25.345 3.777 1.00 46.44 97 PRO A O 1
ATOM 760 N N . ARG A 1 98 ? -39.898 -24.923 5.844 1.00 44.00 98 ARG A N 1
ATOM 761 C CA . ARG A 1 98 ? -41.214 -24.957 6.493 1.00 44.00 98 ARG A CA 1
ATOM 762 C C . ARG A 1 98 ? -41.748 -23.529 6.623 1.00 44.00 98 ARG A C 1
ATOM 764 O O . ARG A 1 98 ? -41.249 -22.731 7.405 1.00 44.00 98 ARG A O 1
ATOM 771 N N . ARG A 1 99 ? -42.768 -23.246 5.812 1.00 54.50 99 ARG A N 1
ATOM 772 C CA . ARG A 1 99 ? -43.692 -22.105 5.885 1.00 54.50 99 ARG A CA 1
ATOM 773 C C . ARG A 1 99 ? -44.199 -21.925 7.324 1.00 54.50 99 ARG A C 1
ATOM 775 O O . ARG A 1 99 ? -44.824 -22.842 7.854 1.00 54.50 99 ARG A O 1
ATOM 782 N N . THR A 1 100 ? -44.004 -20.751 7.913 1.00 47.31 100 THR A N 1
ATOM 783 C CA . THR A 1 100 ? -44.751 -20.300 9.094 1.00 47.31 100 THR A CA 1
ATOM 784 C C . THR A 1 100 ? -45.534 -19.042 8.745 1.00 47.31 100 THR A C 1
ATOM 786 O O . THR A 1 100 ? -45.060 -18.154 8.039 1.00 47.31 100 THR A O 1
ATOM 789 N N . MET A 1 101 ? -46.801 -19.069 9.146 1.00 48.16 101 MET A N 1
ATOM 790 C CA . MET A 1 101 ? -47.840 -18.104 8.821 1.00 48.16 101 MET A CA 1
ATOM 791 C C . MET A 1 101 ? -47.695 -16.824 9.643 1.00 48.16 101 MET A C 1
ATOM 793 O O . MET A 1 101 ? -47.223 -16.842 10.776 1.00 48.16 101 MET A O 1
ATOM 797 N N . PHE A 1 102 ? -48.161 -15.740 9.027 1.00 47.41 102 PHE A N 1
ATOM 798 C CA . PHE A 1 102 ? -48.470 -14.444 9.615 1.00 47.41 102 PHE A CA 1
ATOM 799 C C . PHE A 1 102 ? -49.194 -14.563 10.963 1.00 47.41 102 PHE A C 1
ATOM 801 O O . PHE A 1 102 ? -50.212 -15.245 11.063 1.00 47.41 102 PHE A O 1
ATOM 808 N N . VAL A 1 103 ? -48.721 -13.802 11.949 1.00 43.06 103 VAL A N 1
ATOM 809 C CA . VAL A 1 103 ? -49.491 -13.410 13.132 1.00 43.06 103 VAL A CA 1
ATOM 810 C C . VAL A 1 103 ? -49.342 -11.895 13.266 1.00 43.06 103 VAL A C 1
ATOM 812 O O . VAL A 1 103 ? -48.261 -11.387 13.554 1.00 43.06 103 VAL A O 1
ATOM 815 N N . LEU A 1 104 ? -50.429 -11.183 12.966 1.00 48.62 104 LEU A N 1
ATOM 816 C CA . LEU A 1 104 ? -50.625 -9.767 13.266 1.00 48.62 104 LEU A CA 1
ATOM 817 C C . LEU A 1 104 ? -50.825 -9.631 14.776 1.00 48.62 104 LEU A C 1
ATOM 819 O O . LEU A 1 104 ? -51.794 -10.172 15.300 1.00 48.62 104 LEU A O 1
ATOM 823 N N . HIS A 1 105 ? -49.938 -8.909 15.455 1.00 39.81 105 HIS A N 1
ATOM 824 C CA . HIS A 1 105 ? -50.219 -8.353 16.775 1.00 39.81 105 HIS A CA 1
ATOM 825 C C . HIS A 1 105 ? -50.078 -6.835 16.701 1.00 39.81 105 HIS A C 1
ATOM 827 O O . HIS A 1 105 ? -49.025 -6.292 16.373 1.00 39.81 105 HIS A O 1
ATOM 833 N N . GLU A 1 106 ? -51.210 -6.197 16.956 1.00 46.75 106 GLU A N 1
ATOM 834 C CA . GLU A 1 106 ? -51.452 -4.771 17.070 1.00 46.75 106 GLU A CA 1
ATOM 835 C C . GLU A 1 106 ? -51.413 -4.446 18.569 1.00 46.75 106 GLU A C 1
ATOM 837 O O . GLU A 1 106 ? -52.186 -5.019 19.334 1.00 46.75 106 GLU A O 1
ATOM 842 N N . THR A 1 107 ? -50.507 -3.573 19.013 1.00 38.38 107 THR A N 1
ATOM 843 C CA . THR A 1 107 ? -50.525 -3.029 20.381 1.00 38.38 107 THR A CA 1
ATOM 844 C C . THR A 1 107 ? -50.095 -1.567 20.371 1.00 38.38 107 THR A C 1
ATOM 846 O O . THR A 1 107 ? -48.916 -1.235 20.357 1.00 38.38 107 THR A O 1
ATOM 849 N N . THR A 1 108 ? -51.115 -0.715 20.305 1.00 41.38 108 THR A N 1
ATOM 850 C CA . THR A 1 108 ? -51.333 0.494 21.114 1.00 41.38 108 THR A CA 1
ATOM 851 C C . THR A 1 108 ? -50.124 1.178 21.767 1.00 41.38 108 THR A C 1
ATOM 853 O O . THR A 1 108 ? -49.577 0.718 22.765 1.00 41.38 108 THR A O 1
ATOM 856 N N . THR A 1 109 ? -49.870 2.384 21.262 1.00 46.75 109 THR A N 1
ATOM 857 C CA . THR A 1 109 ? -49.392 3.592 21.951 1.00 46.75 109 THR A CA 1
ATOM 858 C C . THR A 1 109 ? -49.694 3.673 23.453 1.00 46.75 109 THR A C 1
ATOM 860 O O . THR A 1 109 ? -50.860 3.709 23.848 1.00 46.75 109 THR A O 1
ATOM 863 N N . SER A 1 110 ? -48.655 3.911 24.259 1.00 44.31 110 SER A N 1
ATOM 864 C CA . SER A 1 110 ? -48.765 4.655 25.520 1.00 44.31 110 SER A CA 1
ATOM 865 C C . SER A 1 110 ? -47.491 5.458 25.789 1.00 44.31 110 SER A C 1
ATOM 867 O O . SER A 1 110 ? -46.426 4.913 26.063 1.00 44.31 110 SER A O 1
ATOM 869 N N . SER A 1 111 ? -47.636 6.774 25.691 1.00 50.09 111 SER A N 1
ATOM 870 C CA . SER A 1 111 ? -46.662 7.815 25.997 1.00 50.09 111 SER A CA 1
ATOM 871 C C . SER A 1 111 ? -46.359 7.905 27.496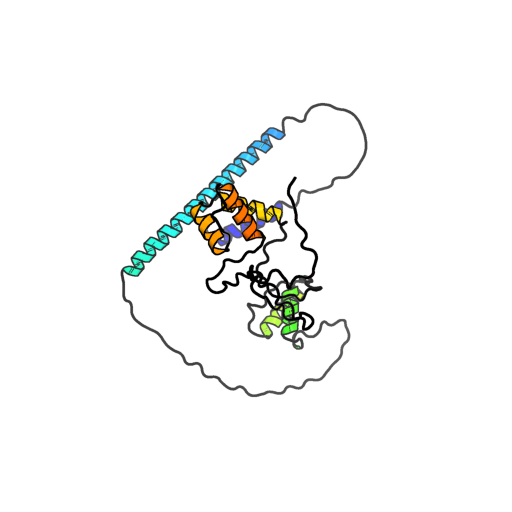 1.00 50.09 111 SER A C 1
ATOM 873 O O . SER A 1 111 ? -47.260 8.200 28.283 1.00 50.09 111 SER A O 1
ATOM 875 N N . SER A 1 112 ? -45.090 7.783 27.885 1.00 41.97 112 SER A N 1
ATOM 876 C CA . SER A 1 112 ? -44.596 8.291 29.170 1.00 41.97 112 SER A CA 1
ATOM 877 C C . SER A 1 112 ? -43.239 8.962 28.974 1.00 41.97 112 SER A C 1
ATOM 879 O O . SER A 1 112 ? -42.228 8.319 28.707 1.00 41.97 112 SER A O 1
ATOM 881 N N . SER A 1 113 ? -43.257 10.284 29.076 1.00 44.34 113 SER A N 1
ATOM 882 C CA . SER A 1 113 ? -42.139 11.209 28.957 1.00 44.34 113 SER A CA 1
ATOM 883 C C . SER A 1 113 ? -41.203 11.135 30.167 1.00 44.34 113 SER A C 1
ATOM 885 O O . SER A 1 113 ? -41.528 11.665 31.229 1.00 44.34 113 SER A O 1
ATOM 887 N N . ALA A 1 114 ? -40.031 10.528 29.987 1.00 43.69 114 ALA A N 1
ATOM 888 C CA . ALA A 1 114 ? -38.861 10.701 30.850 1.00 43.69 114 ALA A CA 1
ATOM 889 C C . ALA A 1 114 ? -37.604 10.299 30.063 1.00 43.69 114 ALA A C 1
ATOM 891 O O . ALA A 1 114 ? -37.208 9.146 30.142 1.00 43.69 114 ALA A O 1
ATOM 892 N N . GLU A 1 115 ? -37.057 11.207 29.238 1.00 49.91 115 GLU A N 1
ATOM 893 C CA . GLU A 1 115 ? -35.796 11.055 28.468 1.00 49.91 115 GLU A CA 1
ATOM 894 C C . GLU A 1 115 ? -35.464 9.615 28.016 1.00 49.91 115 GLU A C 1
ATOM 896 O O . GLU A 1 115 ? -34.335 9.133 28.125 1.00 49.91 115 GLU A O 1
ATOM 901 N N . SER A 1 116 ? -36.476 8.885 27.539 1.00 47.47 116 SER A N 1
ATOM 902 C CA . SER A 1 116 ? -36.352 7.466 27.252 1.00 47.47 116 SER A CA 1
ATOM 903 C C . SER A 1 116 ? -35.762 7.340 25.862 1.00 47.47 116 SER A C 1
ATOM 905 O O . SER A 1 116 ? -36.421 7.663 24.871 1.00 47.47 116 SER A O 1
ATOM 907 N N . LEU A 1 117 ? -34.508 6.894 25.792 1.00 59.06 117 LEU A N 1
ATOM 908 C CA . LEU A 1 117 ? -33.905 6.424 24.549 1.00 59.06 117 LEU A CA 1
ATOM 909 C C . LEU A 1 117 ? -34.929 5.547 23.803 1.00 59.06 117 LEU A C 1
ATOM 911 O O . LEU A 1 117 ? -35.609 4.757 24.464 1.00 59.06 117 LEU A O 1
ATOM 915 N N . PRO A 1 118 ? -35.058 5.682 22.470 1.00 68.56 118 PRO A N 1
ATOM 916 C CA . PRO A 1 118 ? -36.037 4.922 21.701 1.00 68.56 118 PRO A CA 1
ATOM 917 C C . PRO A 1 118 ? -35.924 3.432 22.024 1.00 68.56 118 PRO A C 1
ATOM 919 O O . PRO A 1 118 ? -34.813 2.913 22.213 1.00 68.56 118 PRO A O 1
ATOM 922 N N . GLU A 1 119 ? -37.074 2.762 22.114 1.00 83.25 119 GLU A N 1
ATOM 923 C CA . GLU A 1 119 ? -37.116 1.330 22.369 1.00 83.25 119 GLU A CA 1
ATOM 924 C C . GLU A 1 119 ? -36.304 0.620 21.276 1.00 83.25 119 GLU A C 1
ATOM 926 O O . GLU A 1 119 ? -36.531 0.793 20.077 1.00 83.25 119 GLU A O 1
ATOM 931 N N . ILE A 1 120 ? -35.286 -0.141 21.685 1.00 85.62 120 ILE A N 1
ATOM 932 C CA . ILE A 1 120 ? -34.267 -0.691 20.774 1.00 85.62 120 ILE A CA 1
ATOM 933 C C . ILE A 1 120 ? -34.904 -1.648 19.741 1.00 85.62 120 ILE A C 1
ATOM 935 O O . ILE A 1 120 ? -34.376 -1.849 18.644 1.00 85.62 120 ILE A O 1
ATOM 939 N N . SER A 1 121 ? -36.065 -2.217 20.076 1.00 87.88 121 SER A N 1
ATOM 940 C CA . SER A 1 121 ? -36.887 -3.085 19.228 1.00 87.88 121 SER A CA 1
ATOM 941 C C . SER A 1 121 ? -37.447 -2.361 17.989 1.00 87.88 121 SER A C 1
ATOM 943 O O . SER A 1 121 ? -37.457 -2.941 16.891 1.00 87.88 121 SER A O 1
ATOM 945 N N . GLU A 1 122 ? -37.833 -1.091 18.137 1.00 93.50 122 GLU A N 1
ATOM 946 C CA . GLU A 1 122 ? -38.436 -0.248 17.096 1.00 93.50 122 GLU A CA 1
ATOM 947 C C . GLU A 1 122 ? -37.402 0.314 16.113 1.00 93.50 122 GLU A C 1
ATOM 949 O O . GLU A 1 122 ? -37.723 0.597 14.954 1.00 93.50 122 GLU A O 1
ATOM 954 N N . MET A 1 123 ? -36.141 0.422 16.540 1.00 89.12 123 MET A N 1
ATOM 955 C CA . MET A 1 123 ? -35.065 0.940 15.700 1.00 89.12 123 MET A CA 1
ATOM 956 C C . MET A 1 123 ? -34.864 0.101 14.432 1.00 89.12 123 MET A C 1
ATOM 958 O O . MET A 1 123 ? -34.935 -1.142 14.416 1.00 89.12 123 MET A O 1
ATOM 962 N N . LYS A 1 124 ? -34.535 0.785 13.331 1.00 95.69 124 LYS A N 1
ATOM 963 C CA . LYS A 1 124 ? -34.169 0.099 12.088 1.00 95.69 124 LYS A CA 1
ATOM 964 C C . LYS A 1 124 ? -32.827 -0.598 12.291 1.00 95.69 124 LYS A C 1
ATOM 966 O O . LYS A 1 124 ? -31.895 -0.034 12.851 1.00 95.69 124 LYS A O 1
ATOM 971 N N . LEU A 1 125 ? -32.668 -1.794 11.721 1.00 94.19 125 LEU A N 1
ATOM 972 C CA . LEU A 1 125 ? -31.405 -2.556 11.753 1.00 94.19 125 LEU A CA 1
ATOM 973 C C . LEU A 1 125 ? -30.174 -1.727 11.342 1.00 94.19 125 LEU A C 1
ATOM 975 O O . LEU A 1 125 ? -29.081 -1.950 11.852 1.00 94.19 125 LEU A O 1
ATOM 979 N N . LYS A 1 126 ? -30.349 -0.773 10.417 1.00 95.75 126 LYS A N 1
ATOM 980 C CA . LYS A 1 126 ? -29.288 0.150 9.990 1.00 95.75 126 LYS A CA 1
ATOM 981 C C . LYS A 1 126 ? -28.833 1.076 11.123 1.00 95.75 126 LYS A C 1
ATOM 983 O O . LYS A 1 126 ? -27.634 1.246 11.300 1.00 95.75 126 LYS A O 1
ATOM 988 N N . GLU A 1 127 ? -29.774 1.619 11.889 1.00 94.88 127 GLU A N 1
ATOM 989 C CA . GLU A 1 127 ? -29.510 2.513 13.024 1.00 94.88 127 GLU A CA 1
ATOM 990 C C . GLU A 1 127 ? -28.842 1.738 14.166 1.00 94.88 127 GLU A C 1
ATOM 992 O O . GLU A 1 127 ? -27.825 2.177 14.691 1.00 94.88 127 GLU A O 1
ATOM 997 N N . VAL A 1 128 ? -29.319 0.520 14.460 1.00 95.69 128 VAL A N 1
ATOM 998 C CA . VAL A 1 128 ? -28.706 -0.359 15.475 1.00 95.69 128 VAL A CA 1
ATOM 999 C C . VAL A 1 128 ? -27.253 -0.701 15.123 1.00 95.69 128 VAL A C 1
ATOM 1001 O O . VAL A 1 128 ? -26.369 -0.645 15.977 1.00 95.69 128 VAL A O 1
ATOM 1004 N N . ARG A 1 129 ? -26.975 -1.025 13.851 1.00 95.44 129 ARG A N 1
ATOM 1005 C CA . ARG A 1 129 ? -25.603 -1.270 13.373 1.00 95.44 129 ARG A CA 1
ATOM 1006 C C . ARG A 1 129 ? -24.722 -0.036 13.519 1.00 95.44 129 ARG A C 1
ATOM 1008 O O . ARG A 1 129 ? -23.589 -0.160 13.971 1.00 95.44 129 ARG A O 1
ATOM 1015 N N . GLN A 1 130 ? -25.248 1.133 13.167 1.00 94.62 130 GLN A N 1
ATOM 1016 C CA . GLN A 1 130 ? -24.521 2.392 13.268 1.00 94.62 130 GLN A CA 1
ATOM 1017 C C . GLN A 1 130 ? -24.186 2.741 14.725 1.00 94.62 130 GLN A C 1
ATOM 1019 O O . GLN A 1 130 ? -23.060 3.153 15.004 1.00 94.62 130 GLN A O 1
ATOM 1024 N N . GLU A 1 131 ? -25.115 2.529 15.662 1.00 92.31 131 GLU A N 1
ATOM 1025 C CA . GLU A 1 131 ? -24.838 2.714 17.089 1.00 92.31 131 GLU A CA 1
ATOM 1026 C C . GLU A 1 131 ? -23.768 1.733 17.583 1.00 92.31 131 GLU A C 1
ATOM 1028 O O . GLU A 1 131 ? -22.783 2.165 18.180 1.00 92.31 131 GLU A O 1
ATOM 1033 N N . LEU A 1 132 ? -23.877 0.436 17.278 1.00 95.00 132 LEU A N 1
ATOM 1034 C CA . LEU A 1 132 ? -22.857 -0.557 17.652 1.00 95.00 132 LEU A CA 1
ATOM 1035 C C . LEU A 1 132 ? -21.467 -0.223 17.096 1.00 95.00 132 LEU A C 1
ATOM 1037 O O . LEU A 1 132 ? -20.469 -0.325 17.812 1.00 95.00 132 LEU A O 1
ATOM 1041 N N . GLU A 1 133 ? -21.396 0.234 15.846 1.00 94.69 133 GLU A N 1
ATOM 1042 C CA . GLU A 1 133 ? -20.148 0.687 15.229 1.00 94.69 133 GLU A CA 1
ATOM 1043 C C . GLU A 1 133 ? -19.597 1.943 15.908 1.00 94.69 133 GLU A C 1
ATOM 1045 O O . GLU A 1 133 ? -18.379 2.060 16.073 1.00 94.69 133 GLU A O 1
ATOM 1050 N N . SER A 1 134 ? -20.473 2.841 16.373 1.00 93.31 134 SER A N 1
ATOM 1051 C CA . SER A 1 134 ? -20.072 3.988 17.190 1.00 93.31 134 SER A CA 1
ATOM 1052 C C . SER A 1 134 ? -19.472 3.539 18.526 1.00 93.31 134 SER A C 1
ATOM 1054 O O . SER A 1 134 ? -18.456 4.081 18.949 1.00 93.31 134 SER A O 1
ATOM 1056 N N . TYR A 1 135 ? -19.986 2.474 19.146 1.00 93.12 135 TYR A N 1
ATOM 1057 C CA . TYR A 1 135 ? -19.369 1.865 20.331 1.00 93.12 135 TYR A CA 1
ATOM 1058 C C . TYR A 1 135 ? -18.075 1.091 20.010 1.00 93.12 135 TYR A C 1
ATOM 1060 O O . TYR A 1 135 ? -17.335 0.700 20.911 1.00 93.12 135 TYR A O 1
ATOM 1068 N N . GLY A 1 136 ? -17.741 0.912 18.727 1.00 93.50 136 GLY A N 1
ATOM 1069 C CA . GLY A 1 136 ? -16.568 0.163 18.275 1.00 93.50 136 GLY A CA 1
ATOM 1070 C C . GLY A 1 136 ? -16.769 -1.353 18.276 1.00 93.50 136 GLY A C 1
ATOM 1071 O O . GLY A 1 136 ? -15.786 -2.094 18.228 1.00 93.50 136 GLY A O 1
ATOM 1072 N N . ILE A 1 137 ? -18.019 -1.814 18.324 1.00 93.69 137 ILE A N 1
ATOM 1073 C CA . ILE A 1 137 ? -18.384 -3.228 18.287 1.00 93.69 137 ILE A CA 1
ATOM 1074 C C . ILE A 1 137 ? -18.583 -3.628 16.821 1.00 93.69 137 ILE A C 1
ATOM 1076 O O . ILE A 1 137 ? -19.348 -3.010 16.083 1.00 93.69 137 ILE A O 1
ATOM 1080 N N . SER A 1 138 ? -17.865 -4.663 16.375 1.00 94.62 138 SER A N 1
ATOM 1081 C CA . SER A 1 138 ? -17.965 -5.157 14.997 1.00 94.62 138 SER A CA 1
ATOM 1082 C C . SER A 1 138 ? -19.324 -5.807 14.746 1.00 94.62 138 SER A C 1
ATOM 1084 O O . SER A 1 138 ? -19.690 -6.775 15.408 1.00 94.62 138 SER A O 1
ATOM 1086 N N . THR A 1 139 ? -20.032 -5.331 13.725 1.00 95.62 139 THR A N 1
ATOM 1087 C CA . THR A 1 139 ? -21.352 -5.827 13.309 1.00 95.62 139 THR A CA 1
ATOM 1088 C C . THR A 1 139 ? -21.299 -7.116 12.479 1.00 95.62 139 THR A C 1
ATOM 1090 O O . THR A 1 139 ? -22.339 -7.688 12.172 1.00 95.62 139 THR A O 1
ATOM 1093 N N . LYS A 1 140 ? -20.099 -7.600 12.121 1.00 94.56 140 LYS A N 1
ATOM 1094 C CA . LYS A 1 140 ? -19.900 -8.750 11.213 1.00 94.56 140 LYS A CA 1
ATOM 1095 C C . LYS A 1 140 ? -20.203 -10.116 11.832 1.00 94.56 140 LYS A C 1
ATOM 1097 O O . LYS A 1 140 ? -20.384 -11.073 11.090 1.00 94.56 140 LYS A O 1
ATOM 1102 N N . ALA A 1 141 ? -20.181 -10.216 13.160 1.00 93.75 141 ALA A N 1
ATOM 1103 C CA . ALA A 1 141 ? -20.417 -11.474 13.868 1.00 93.75 141 ALA A CA 1
ATOM 1104 C C . ALA A 1 141 ? -21.909 -11.764 14.090 1.00 93.75 141 ALA A C 1
ATOM 1106 O O . ALA A 1 141 ? -22.255 -12.902 14.380 1.00 93.75 141 ALA A O 1
ATOM 1107 N N . PHE A 1 142 ? -22.768 -10.750 13.949 1.00 96.06 142 PHE A N 1
ATOM 1108 C CA . PHE A 1 142 ? -24.200 -10.860 14.196 1.00 96.06 142 PHE A CA 1
ATOM 1109 C C . PHE A 1 142 ? -24.944 -11.101 12.883 1.00 96.06 142 PHE A C 1
ATOM 1111 O O . PHE A 1 142 ? -24.763 -10.361 11.907 1.00 96.06 142 PHE A O 1
ATOM 1118 N N . LEU A 1 143 ? -25.790 -12.125 12.856 1.00 94.88 143 LEU A N 1
ATOM 1119 C CA . LEU A 1 143 ? -26.562 -12.507 11.672 1.00 94.88 143 LEU A CA 1
ATOM 1120 C C . LEU A 1 143 ? -28.030 -12.099 11.808 1.00 94.88 143 LEU A C 1
ATOM 1122 O O . LEU A 1 143 ? -28.652 -11.702 10.819 1.00 94.88 143 LEU A O 1
ATOM 1126 N N . GLU A 1 144 ? -28.565 -12.114 13.029 1.00 96.50 144 GLU A N 1
ATOM 1127 C CA . GLU A 1 144 ? -29.990 -11.905 13.289 1.00 96.50 144 GLU A CA 1
ATOM 1128 C C . GLU A 1 144 ? -30.264 -10.598 14.049 1.00 96.50 144 GLU A C 1
ATOM 1130 O O . GLU A 1 144 ? -29.491 -10.188 14.914 1.00 96.50 144 GLU A O 1
ATOM 1135 N N . LYS A 1 145 ? -31.404 -9.939 13.769 1.00 95.56 145 LYS A N 1
ATOM 1136 C CA . LYS A 1 145 ? -31.842 -8.712 14.474 1.00 95.56 145 LYS A CA 1
ATOM 1137 C C . LYS A 1 145 ? -31.790 -8.817 16.012 1.00 95.56 145 LYS A C 1
ATOM 1139 O O . LYS A 1 145 ? -31.282 -7.867 16.608 1.00 95.56 145 LYS A O 1
ATOM 1144 N N . PRO A 1 146 ? -32.257 -9.897 16.672 1.00 95.94 146 PRO A N 1
ATOM 1145 C CA . PRO A 1 146 ? -32.178 -10.003 18.132 1.00 95.94 146 PRO A CA 1
ATOM 1146 C C . PRO A 1 146 ? -30.743 -9.968 18.679 1.00 95.94 146 PRO A C 1
ATOM 1148 O O . PRO A 1 146 ? -30.523 -9.397 19.744 1.00 95.94 146 PRO A O 1
ATOM 1151 N N . GLU A 1 147 ? -29.753 -10.498 17.952 1.00 96.50 147 GLU A N 1
ATOM 1152 C CA . GLU A 1 147 ? -28.351 -10.470 18.393 1.00 96.50 147 GLU A CA 1
ATOM 1153 C C . GLU A 1 147 ? -27.794 -9.041 18.416 1.00 96.50 147 GLU A C 1
ATOM 1155 O O . GLU A 1 147 ? -27.085 -8.659 19.348 1.00 96.50 147 GLU A O 1
ATOM 1160 N N . PHE A 1 148 ? -28.167 -8.225 17.421 1.00 96.88 148 PHE A N 1
ATOM 1161 C CA . PHE A 1 148 ? -27.810 -6.806 17.383 1.00 96.88 148 PHE A CA 1
ATOM 1162 C C . PHE A 1 148 ? -28.414 -6.037 18.568 1.00 96.88 148 PHE A C 1
ATOM 1164 O O . PHE A 1 148 ? -27.729 -5.220 19.182 1.00 96.88 148 PHE A O 1
ATOM 1171 N N . ILE A 1 149 ? -29.676 -6.314 18.910 1.00 96.12 149 ILE A N 1
ATOM 1172 C CA . ILE A 1 149 ? -30.372 -5.679 20.040 1.00 96.12 149 ILE A CA 1
ATOM 1173 C C . ILE A 1 149 ? -29.690 -6.055 21.363 1.00 96.12 149 ILE A C 1
ATOM 1175 O O . ILE A 1 149 ? -29.316 -5.170 22.132 1.00 96.12 149 ILE A O 1
ATOM 1179 N N . ALA A 1 150 ? -29.436 -7.349 21.589 1.00 95.75 150 ALA A N 1
ATOM 1180 C CA . ALA A 1 150 ? -28.779 -7.838 22.801 1.00 95.75 150 ALA A CA 1
ATOM 1181 C C . ALA A 1 150 ? -27.364 -7.253 22.979 1.00 95.75 150 ALA A C 1
ATOM 1183 O O . ALA A 1 150 ? -26.966 -6.887 24.089 1.00 95.75 150 ALA A O 1
ATOM 1184 N N . ALA A 1 151 ? -26.607 -7.122 21.885 1.00 95.88 151 ALA A N 1
ATOM 1185 C CA . ALA A 1 151 ? -25.293 -6.487 21.905 1.00 95.88 151 ALA A CA 1
ATOM 1186 C C . ALA A 1 151 ? -25.375 -4.991 22.253 1.00 95.88 151 ALA A C 1
ATOM 1188 O O . ALA A 1 151 ? -24.547 -4.500 23.025 1.00 95.88 151 ALA A O 1
ATOM 1189 N N . LEU A 1 152 ? -26.371 -4.272 21.723 1.00 94.81 152 LEU A N 1
ATOM 1190 C CA . LEU A 1 152 ? -26.550 -2.843 21.989 1.00 94.81 152 LEU A CA 1
ATOM 1191 C C . LEU A 1 152 ? -26.963 -2.593 23.445 1.00 94.81 152 LEU A C 1
ATOM 1193 O O . LEU A 1 152 ? -26.411 -1.709 24.101 1.00 94.81 152 LEU A O 1
ATOM 1197 N N . GLU A 1 153 ? -27.874 -3.407 23.980 1.00 94.38 153 GLU A N 1
ATOM 1198 C CA . GLU A 1 153 ? -28.240 -3.369 25.398 1.00 94.38 153 GLU A CA 1
ATOM 1199 C C . GLU A 1 153 ? -27.029 -3.592 26.303 1.00 94.38 153 GLU A C 1
ATOM 1201 O O . GLU A 1 153 ? -26.852 -2.880 27.294 1.00 94.38 153 GLU A O 1
ATOM 1206 N N . LYS A 1 154 ? -26.176 -4.563 25.959 1.00 95.38 154 LYS A N 1
ATOM 1207 C CA . LYS A 1 154 ? -24.944 -4.835 26.698 1.00 95.38 154 LYS A CA 1
ATOM 1208 C C . LYS A 1 154 ? -23.983 -3.643 26.645 1.00 95.38 154 LYS A C 1
ATOM 1210 O O . LYS A 1 154 ? -23.482 -3.239 27.689 1.00 95.38 154 LYS A O 1
ATOM 1215 N N . ALA A 1 155 ? -23.793 -3.030 25.476 1.00 93.44 155 ALA A N 1
ATOM 1216 C CA . ALA A 1 155 ? -22.931 -1.857 25.312 1.00 93.44 155 ALA A CA 1
ATOM 1217 C C . ALA A 1 155 ? -23.406 -0.649 26.142 1.00 93.44 155 ALA A C 1
ATOM 1219 O O . ALA A 1 155 ? -22.590 0.031 26.770 1.00 93.44 155 ALA A O 1
ATOM 1220 N N . ARG A 1 156 ? -24.730 -0.416 26.193 1.00 91.25 156 ARG A N 1
ATOM 1221 C CA . ARG A 1 156 ? -25.341 0.624 27.038 1.00 91.25 156 ARG A CA 1
ATOM 1222 C C . ARG A 1 156 ? -25.157 0.321 28.529 1.00 91.25 156 ARG A C 1
ATOM 1224 O O . ARG A 1 156 ? -24.802 1.224 29.281 1.00 91.25 156 ARG A O 1
ATOM 1231 N N . LYS A 1 157 ? -25.329 -0.941 28.950 1.00 93.50 157 LYS A N 1
ATOM 1232 C CA . LYS A 1 157 ? -25.103 -1.387 30.342 1.00 93.50 157 LYS A CA 1
ATOM 1233 C C . LYS A 1 157 ? -23.636 -1.263 30.771 1.00 93.50 157 LYS A C 1
ATOM 1235 O O . LYS A 1 157 ? -23.370 -0.923 31.917 1.00 93.50 157 LYS A O 1
ATOM 1240 N N . GLU A 1 158 ? -22.695 -1.501 29.860 1.00 91.56 158 GLU A N 1
ATOM 1241 C CA . GLU A 1 158 ? -21.251 -1.370 30.109 1.00 91.56 158 GLU A CA 1
ATOM 1242 C C . GLU A 1 158 ? -20.759 0.090 30.086 1.00 91.56 158 GLU A C 1
ATOM 1244 O O . GLU A 1 158 ? -19.592 0.351 30.379 1.00 91.56 158 GLU A O 1
ATOM 1249 N N . GLY A 1 159 ? -21.625 1.059 29.759 1.00 85.94 159 GLY A N 1
ATOM 1250 C CA . GLY A 1 159 ? -21.277 2.481 29.767 1.00 85.94 159 GLY A CA 1
ATOM 1251 C C . GLY A 1 159 ? -20.237 2.867 28.711 1.00 85.94 159 GLY A C 1
ATOM 1252 O O . GLY A 1 159 ? -19.518 3.857 28.879 1.00 85.94 159 GLY A O 1
ATOM 1253 N N . MET A 1 160 ? -20.130 2.096 27.623 1.00 80.62 160 MET A N 1
ATOM 1254 C CA . MET A 1 160 ? -19.251 2.453 26.512 1.00 80.62 160 MET A CA 1
ATOM 1255 C C . MET A 1 160 ? -19.710 3.793 25.933 1.00 80.62 160 MET A C 1
ATOM 1257 O O . MET A 1 160 ? -20.894 3.995 25.692 1.00 80.62 160 MET A O 1
ATOM 1261 N N . LYS A 1 161 ? -18.791 4.739 25.723 1.00 82.38 161 LYS A N 1
ATOM 1262 C CA . LYS A 1 161 ? -19.118 6.030 25.100 1.00 82.38 161 LYS A CA 1
ATOM 1263 C C . LYS A 1 161 ? -18.981 5.915 23.578 1.00 82.38 161 LYS A C 1
ATOM 1265 O O . LYS A 1 161 ? -18.004 5.313 23.122 1.00 82.38 161 LYS A O 1
ATOM 1270 N N . PRO A 1 162 ? -19.914 6.480 22.788 1.00 79.00 162 PRO A N 1
ATOM 1271 C CA . PRO A 1 162 ? -19.830 6.429 21.335 1.00 79.00 162 PRO A CA 1
ATOM 1272 C C . PRO A 1 162 ? -18.558 7.146 20.867 1.00 79.00 162 PRO A C 1
ATOM 1274 O O . PRO A 1 162 ? -18.310 8.307 21.193 1.00 79.00 162 PRO A O 1
ATOM 1277 N N . LYS A 1 163 ? -17.727 6.442 20.098 1.00 77.62 163 LYS A N 1
ATOM 1278 C CA . LYS A 1 163 ? -16.601 7.011 19.361 1.00 77.62 163 LYS A CA 1
ATOM 1279 C C . LYS A 1 163 ? -17.179 7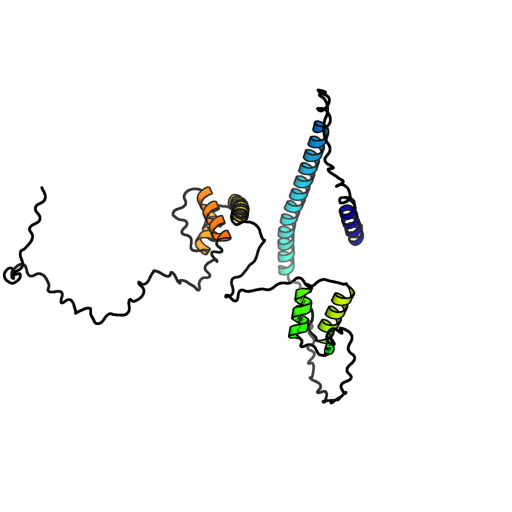.744 18.160 1.00 77.62 163 LYS A C 1
ATOM 1281 O O . LYS A 1 163 ? -17.451 7.139 17.125 1.00 77.62 163 LYS A O 1
ATOM 1286 N N . THR A 1 164 ? -17.388 9.045 18.310 1.00 56.53 164 THR A N 1
ATOM 1287 C CA . THR A 1 164 ? -17.885 9.929 17.256 1.00 56.53 164 THR A CA 1
ATOM 1288 C C . THR A 1 164 ? -16.939 9.892 16.055 1.00 56.53 164 THR A C 1
ATOM 1290 O O . THR A 1 164 ? -15.925 10.583 16.005 1.00 56.53 164 THR A O 1
ATOM 1293 N N . LYS A 1 165 ? -17.258 9.058 15.069 1.00 62.00 165 LYS A N 1
ATOM 1294 C CA . LYS A 1 165 ? -16.742 9.175 13.709 1.00 62.00 165 LYS A CA 1
ATOM 1295 C C . LYS A 1 165 ? -17.865 9.78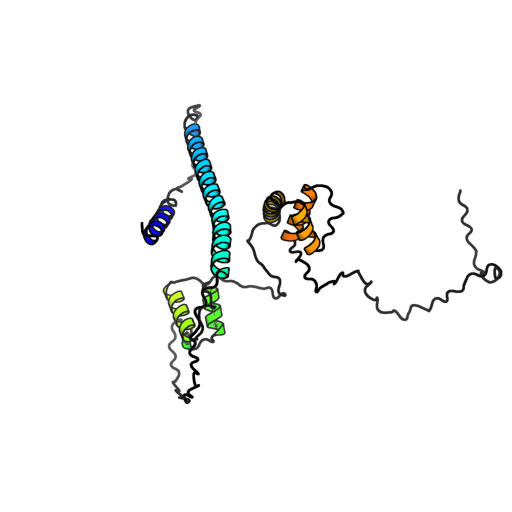9 12.892 1.00 62.00 165 LYS A C 1
ATOM 1297 O O . LYS A 1 165 ? -18.807 9.069 12.585 1.00 62.00 165 LYS A O 1
ATOM 1302 N N . ASN A 1 166 ? -17.809 11.098 12.634 1.00 50.03 166 ASN A N 1
ATOM 1303 C CA . ASN A 1 166 ? -18.178 11.723 11.353 1.00 50.03 166 ASN A CA 1
ATOM 1304 C C . ASN A 1 166 ? -18.403 13.238 11.480 1.00 50.03 166 ASN A C 1
ATOM 1306 O O . ASN A 1 166 ? -19.369 13.680 12.092 1.00 50.03 166 ASN A O 1
ATOM 1310 N N . ALA A 1 167 ? -17.601 13.999 10.736 1.00 40.91 167 ALA A N 1
ATOM 1311 C CA . ALA A 1 167 ? -18.127 14.976 9.791 1.00 40.91 167 ALA A CA 1
ATOM 1312 C C . ALA A 1 167 ? -17.259 14.934 8.517 1.00 40.91 167 ALA A C 1
ATOM 1314 O O . ALA A 1 167 ? -16.041 15.054 8.592 1.00 40.91 167 ALA A O 1
ATOM 1315 N N . SER A 1 168 ? -17.927 14.711 7.378 1.00 39.28 168 SER A N 1
ATOM 1316 C CA . SER A 1 168 ? -17.503 14.916 5.980 1.00 39.28 168 SER A CA 1
ATOM 1317 C C . SER A 1 168 ? -16.181 14.303 5.488 1.00 39.28 168 SER A C 1
ATOM 1319 O O . SER A 1 168 ? -15.104 14.811 5.772 1.00 39.28 168 SER A O 1
ATOM 1321 N N . THR A 1 169 ? -16.263 13.329 4.576 1.00 33.03 169 THR A N 1
ATOM 1322 C CA . THR A 1 169 ? -15.985 13.559 3.139 1.00 33.03 169 THR A CA 1
ATOM 1323 C C . THR A 1 169 ? -16.468 12.351 2.341 1.00 33.03 169 THR A C 1
ATOM 1325 O O . THR A 1 169 ? -16.183 11.200 2.662 1.00 33.03 169 THR A O 1
ATOM 1328 N N . LYS A 1 170 ? -17.268 12.649 1.322 1.00 45.62 170 LYS A N 1
ATOM 1329 C CA . LYS A 1 170 ? -17.855 11.728 0.360 1.00 45.62 170 LYS A CA 1
ATOM 1330 C C . LYS A 1 170 ? -16.936 11.739 -0.862 1.00 45.62 170 LYS A C 1
ATOM 1332 O O . LYS A 1 170 ? -17.195 12.495 -1.784 1.00 45.62 170 LYS A O 1
ATOM 1337 N N . GLU A 1 171 ? -15.863 10.955 -0.842 1.00 36.34 171 GLU A N 1
ATOM 1338 C CA . GLU A 1 171 ? -15.063 10.653 -2.034 1.00 36.34 171 GLU A CA 1
ATOM 1339 C C . GLU A 1 171 ? -14.685 9.163 -2.064 1.00 36.34 171 GLU A C 1
ATOM 1341 O O . GLU A 1 171 ? -14.487 8.521 -1.035 1.00 36.34 171 GLU A O 1
ATOM 1346 N N . GLU A 1 172 ? -14.694 8.659 -3.294 1.00 39.69 172 GLU A N 1
ATOM 1347 C CA . GLU A 1 172 ? -14.416 7.338 -3.869 1.00 39.69 172 GLU A CA 1
ATOM 1348 C C . GLU A 1 172 ? -13.352 6.432 -3.190 1.00 39.69 172 GLU A C 1
ATOM 1350 O O . GLU A 1 172 ? -12.502 6.875 -2.415 1.00 39.69 172 GLU A O 1
ATOM 1355 N N . PRO A 1 173 ? -13.367 5.113 -3.480 1.00 58.88 173 PRO A N 1
ATOM 1356 C CA . PRO A 1 173 ? -12.704 4.105 -2.672 1.00 58.88 173 PRO A CA 1
ATOM 1357 C C . PRO A 1 173 ? -11.211 4.019 -3.002 1.00 58.88 173 PRO A C 1
ATOM 1359 O O . PRO A 1 173 ? -10.817 3.513 -4.054 1.00 58.88 173 PRO A O 1
ATOM 1362 N N . SER A 1 174 ? -10.344 4.398 -2.061 1.00 38.94 174 SER A N 1
ATOM 1363 C CA . SER A 1 174 ? -8.946 3.962 -2.099 1.00 38.94 174 SER A CA 1
ATOM 1364 C C . SER A 1 174 ? -8.503 3.368 -0.769 1.00 38.94 174 SER A C 1
ATOM 1366 O O . SER A 1 174 ? -8.578 3.968 0.298 1.00 38.94 174 SER A O 1
ATOM 1368 N N . ALA A 1 175 ? -8.108 2.107 -0.887 1.00 49.22 175 ALA A N 1
ATOM 1369 C CA . ALA A 1 175 ? -7.809 1.154 0.156 1.00 49.22 175 ALA A CA 1
ATOM 1370 C C . ALA A 1 175 ? -6.615 1.521 1.053 1.00 49.22 175 ALA A C 1
ATOM 1372 O O . ALA A 1 175 ? -5.653 2.150 0.624 1.00 49.22 175 ALA A O 1
ATOM 1373 N N . ASN A 1 176 ? -6.664 0.921 2.246 1.00 45.47 176 ASN A N 1
ATOM 1374 C CA . ASN A 1 176 ? -5.585 0.706 3.208 1.00 45.47 176 ASN A CA 1
ATOM 1375 C C . ASN A 1 176 ? -5.088 1.931 3.975 1.00 45.47 176 ASN A C 1
ATOM 1377 O O . ASN A 1 176 ? -3.998 2.455 3.767 1.00 45.47 176 ASN A O 1
ATOM 1381 N N . GLY A 1 177 ? -5.874 2.275 4.995 1.00 52.06 177 GLY A N 1
ATOM 1382 C CA . GLY A 1 177 ? -5.362 2.947 6.175 1.00 52.06 177 GLY A CA 1
ATOM 1383 C C . GLY A 1 177 ? -4.359 2.064 6.917 1.00 52.06 177 GLY A C 1
ATOM 1384 O O . GLY A 1 177 ? -4.715 1.032 7.483 1.00 52.06 177 GLY A O 1
ATOM 1385 N N . THR A 1 178 ? -3.118 2.527 6.971 1.00 48.12 178 THR A N 1
ATOM 1386 C CA . THR A 1 178 ? -2.152 2.140 7.997 1.00 48.12 178 THR A CA 1
ATOM 1387 C C . THR A 1 178 ? -1.592 3.408 8.620 1.00 48.12 178 THR A C 1
ATOM 1389 O O . THR A 1 178 ? -0.908 4.168 7.943 1.00 48.12 178 THR A O 1
ATOM 1392 N N . SER A 1 179 ? -1.962 3.568 9.898 1.00 54.00 179 SER A N 1
ATOM 1393 C CA . SER A 1 179 ? -1.359 4.359 10.981 1.00 54.00 179 SER A CA 1
ATOM 1394 C C . SER A 1 179 ? -1.115 5.856 10.745 1.00 54.00 179 SER A C 1
ATOM 1396 O O . SER A 1 179 ? -0.537 6.279 9.755 1.00 54.00 179 SER A O 1
ATOM 1398 N N . GLY A 1 180 ? -1.503 6.679 11.729 1.00 66.44 180 GLY A N 1
ATOM 1399 C CA . GLY A 1 180 ? -1.287 8.135 11.780 1.00 66.44 180 GLY A CA 1
ATOM 1400 C C . GLY A 1 180 ? 0.179 8.578 11.903 1.00 66.44 180 GLY A C 1
ATOM 1401 O O . GLY A 1 180 ? 0.460 9.578 12.552 1.00 66.44 180 GLY A O 1
ATOM 1402 N N . LYS A 1 181 ? 1.106 7.822 11.310 1.00 78.94 181 LYS A N 1
ATOM 1403 C CA . LYS A 1 181 ? 2.523 8.151 11.183 1.00 78.94 181 LYS A CA 1
ATOM 1404 C C . LYS A 1 181 ? 2.726 9.122 10.028 1.00 78.94 181 LYS A C 1
ATOM 1406 O O . LYS A 1 181 ? 2.089 9.013 8.972 1.00 78.94 181 LYS A O 1
ATOM 1411 N N . THR A 1 182 ? 3.636 10.070 10.221 1.00 89.50 182 THR A N 1
ATOM 1412 C CA . THR A 1 182 ? 3.968 11.054 9.184 1.00 89.50 182 THR A CA 1
ATOM 1413 C C . THR A 1 182 ? 4.547 10.356 7.944 1.00 89.50 182 THR A C 1
ATOM 1415 O O . THR A 1 182 ? 5.103 9.260 8.022 1.00 89.50 182 THR A O 1
ATOM 1418 N N . ARG A 1 183 ? 4.399 10.970 6.760 1.00 91.19 183 ARG A N 1
ATOM 1419 C CA . ARG A 1 183 ? 4.881 10.400 5.483 1.00 91.19 183 ARG A CA 1
ATOM 1420 C C . ARG A 1 183 ? 6.375 10.043 5.533 1.00 91.19 183 ARG A C 1
ATOM 1422 O O . ARG A 1 183 ? 6.769 9.014 4.994 1.00 91.19 183 ARG A O 1
ATOM 1429 N N . ALA A 1 184 ? 7.175 10.877 6.196 1.00 93.31 184 ALA A N 1
ATOM 1430 C CA . ALA A 1 184 ? 8.615 10.685 6.349 1.00 93.31 184 ALA A CA 1
ATOM 1431 C C . ALA A 1 184 ? 8.956 9.451 7.200 1.00 93.31 184 ALA A C 1
ATOM 1433 O O . ALA A 1 184 ? 9.814 8.663 6.815 1.00 93.31 184 ALA A O 1
ATOM 1434 N N . GLU A 1 185 ? 8.238 9.237 8.305 1.00 93.62 185 GLU A N 1
ATOM 1435 C CA . GLU A 1 185 ? 8.434 8.076 9.181 1.00 93.62 185 GLU A CA 1
ATOM 1436 C C . GLU A 1 185 ? 8.149 6.762 8.439 1.00 93.62 185 GLU A C 1
ATOM 1438 O O . GLU A 1 185 ? 8.947 5.827 8.488 1.00 93.62 185 GLU A O 1
ATOM 1443 N N . ARG A 1 186 ? 7.062 6.723 7.654 1.00 93.00 186 ARG A N 1
ATOM 1444 C CA . ARG A 1 186 ? 6.748 5.567 6.797 1.00 93.00 186 ARG A CA 1
ATOM 1445 C C . ARG A 1 186 ? 7.842 5.315 5.760 1.00 93.00 186 ARG A C 1
ATOM 1447 O O . ARG A 1 186 ? 8.213 4.171 5.529 1.00 93.00 186 ARG A O 1
ATOM 1454 N N . MET A 1 187 ? 8.395 6.370 5.166 1.00 94.38 187 MET A N 1
ATOM 1455 C CA . MET A 1 187 ? 9.477 6.241 4.188 1.00 94.38 187 MET A CA 1
ATOM 1456 C C . MET A 1 187 ? 10.736 5.614 4.802 1.00 94.38 187 MET A C 1
ATOM 1458 O O . MET A 1 187 ? 11.349 4.750 4.180 1.00 94.38 187 MET A O 1
ATOM 1462 N N . GLU A 1 188 ? 11.108 5.992 6.027 1.00 95.56 188 GLU A N 1
ATOM 1463 C CA . GLU A 1 188 ? 12.289 5.433 6.693 1.00 95.56 188 GLU A CA 1
ATOM 1464 C C . GLU A 1 188 ? 12.112 3.948 7.055 1.00 95.56 188 GLU A C 1
ATOM 1466 O O . GLU A 1 188 ? 13.035 3.145 6.875 1.00 95.56 188 GLU A O 1
ATOM 1471 N N . GLU A 1 189 ? 10.924 3.563 7.530 1.00 95.31 189 GLU A N 1
ATOM 1472 C CA . GLU A 1 189 ? 10.583 2.162 7.800 1.00 95.31 189 GLU A CA 1
ATOM 1473 C C . GLU A 1 189 ? 10.717 1.313 6.530 1.00 95.31 189 GLU A C 1
ATOM 1475 O O . GLU A 1 189 ? 11.401 0.284 6.534 1.00 95.31 189 GLU A O 1
ATOM 1480 N N . GLU A 1 190 ? 10.171 1.791 5.412 1.00 95.88 190 GLU A N 1
ATOM 1481 C CA . GLU A 1 190 ? 10.257 1.090 4.130 1.00 95.88 190 GLU A CA 1
ATOM 1482 C C . GLU A 1 190 ? 11.683 1.067 3.561 1.00 95.88 190 GLU A C 1
ATOM 1484 O O . GLU A 1 190 ? 12.098 0.075 2.957 1.00 95.88 190 GLU A O 1
ATOM 1489 N N . MET A 1 191 ? 12.499 2.097 3.815 1.00 96.25 191 MET A N 1
ATOM 1490 C CA . MET A 1 191 ? 13.924 2.061 3.473 1.00 96.25 191 MET A CA 1
ATOM 1491 C C . MET A 1 191 ? 14.670 0.964 4.244 1.00 96.25 191 MET A C 1
ATOM 1493 O O . MET A 1 191 ? 15.544 0.301 3.678 1.00 96.25 191 MET A O 1
ATOM 1497 N N . LYS A 1 192 ? 14.342 0.741 5.524 1.00 97.06 192 LYS A N 1
ATOM 1498 C CA . LYS A 1 192 ? 14.931 -0.354 6.320 1.00 97.06 192 LYS A CA 1
ATOM 1499 C C . LYS A 1 192 ? 14.542 -1.715 5.738 1.00 97.06 192 LYS A C 1
ATOM 1501 O O . LYS A 1 192 ? 15.411 -2.578 5.588 1.00 97.06 192 LYS A O 1
ATOM 1506 N N . VAL A 1 193 ? 13.282 -1.876 5.326 1.00 96.81 193 VAL A N 1
ATOM 1507 C CA . VAL A 1 193 ? 12.809 -3.081 4.624 1.00 96.81 193 VAL A CA 1
ATOM 1508 C C . VAL A 1 193 ? 13.569 -3.269 3.308 1.00 96.81 193 VAL A C 1
ATOM 1510 O O . VAL A 1 193 ? 14.165 -4.326 3.092 1.00 96.81 193 VAL A O 1
ATOM 1513 N N . GLY A 1 194 ? 13.653 -2.234 2.469 1.00 96.44 194 GLY A N 1
ATOM 1514 C CA . GLY A 1 194 ? 14.350 -2.289 1.184 1.00 96.44 194 GLY A CA 1
ATOM 1515 C C . GLY A 1 194 ? 15.835 -2.646 1.299 1.00 96.44 194 GLY A C 1
ATOM 1516 O O . GLY A 1 194 ? 16.339 -3.432 0.496 1.00 96.44 194 GLY A O 1
ATOM 1517 N N . LYS A 1 195 ? 16.540 -2.158 2.332 1.00 97.81 195 LYS A N 1
ATOM 1518 C CA . LYS A 1 195 ? 17.954 -2.511 2.582 1.00 97.81 195 LYS A CA 1
ATOM 1519 C C . LYS A 1 195 ? 18.157 -4.013 2.805 1.00 97.81 195 LYS A C 1
ATOM 1521 O O . LYS A 1 195 ? 19.176 -4.554 2.362 1.00 97.81 195 LYS A O 1
ATOM 1526 N N . SER A 1 196 ? 17.191 -4.672 3.449 1.00 97.44 196 SER A N 1
ATOM 1527 C CA . SER A 1 196 ? 17.228 -6.114 3.723 1.00 97.44 196 SER A CA 1
ATOM 1528 C C . SER A 1 196 ? 16.959 -6.983 2.488 1.00 97.44 196 SER A C 1
ATOM 1530 O O . SER A 1 196 ? 17.344 -8.151 2.467 1.00 97.44 196 SER A O 1
ATOM 1532 N N . MET A 1 197 ? 16.353 -6.418 1.439 1.00 96.88 197 MET A N 1
ATOM 1533 C CA . MET A 1 197 ? 16.031 -7.137 0.207 1.00 96.88 197 MET A CA 1
ATOM 1534 C C . MET A 1 197 ? 17.216 -7.204 -0.767 1.00 96.88 197 MET A C 1
ATOM 1536 O O . MET A 1 197 ? 18.162 -6.402 -0.725 1.00 96.88 197 MET A O 1
ATOM 1540 N N . SER A 1 198 ? 17.166 -8.190 -1.666 1.00 98.00 198 SER A N 1
ATOM 1541 C CA . SER A 1 198 ? 18.116 -8.311 -2.771 1.00 98.00 198 SER A CA 1
ATOM 1542 C C . SER A 1 198 ? 17.769 -7.327 -3.897 1.00 98.00 198 SER A C 1
ATOM 1544 O O . SER A 1 198 ? 16.613 -6.945 -4.080 1.00 98.00 198 SER A O 1
ATOM 1546 N N . VAL A 1 199 ? 18.766 -6.926 -4.694 1.00 97.94 199 VAL A N 1
ATOM 1547 C CA . VAL A 1 199 ? 18.547 -6.023 -5.844 1.00 97.94 199 VAL A CA 1
ATOM 1548 C C . VAL A 1 199 ? 17.628 -6.666 -6.889 1.00 97.94 199 VAL A C 1
ATOM 1550 O O . VAL A 1 199 ? 16.845 -5.974 -7.536 1.00 97.94 199 VAL A O 1
ATOM 1553 N N . ALA A 1 200 ? 17.684 -7.991 -7.042 1.00 97.88 200 ALA A N 1
ATOM 1554 C CA . ALA A 1 200 ? 16.825 -8.717 -7.971 1.00 97.88 200 ALA A CA 1
ATOM 1555 C C . ALA A 1 200 ? 15.345 -8.641 -7.562 1.00 97.88 200 ALA A C 1
ATOM 1557 O O . ALA A 1 200 ? 14.490 -8.432 -8.422 1.00 97.88 200 ALA A O 1
ATOM 1558 N N . ASP A 1 201 ? 15.046 -8.759 -6.266 1.00 97.69 201 ASP A N 1
ATOM 1559 C CA . ASP A 1 201 ? 13.673 -8.674 -5.756 1.00 97.69 201 ASP A CA 1
ATOM 1560 C C . ASP A 1 201 ? 13.146 -7.237 -5.819 1.00 97.69 201 ASP A C 1
ATOM 1562 O O . ASP A 1 201 ? 12.038 -7.015 -6.303 1.00 97.69 201 ASP A O 1
ATOM 1566 N N . LEU A 1 202 ? 13.986 -6.253 -5.472 1.00 97.69 202 LEU A N 1
ATOM 1567 C CA . LEU A 1 202 ? 13.671 -4.830 -5.644 1.00 97.69 202 LEU A CA 1
ATOM 1568 C C . LEU A 1 202 ? 13.318 -4.499 -7.099 1.00 97.69 202 LEU A C 1
ATOM 1570 O O . LEU A 1 202 ? 12.332 -3.815 -7.359 1.00 97.69 202 LEU A O 1
ATOM 1574 N N . ARG A 1 203 ? 14.082 -5.021 -8.069 1.00 97.12 203 ARG A N 1
ATOM 1575 C CA . ARG A 1 203 ? 13.783 -4.826 -9.494 1.00 97.12 203 ARG A CA 1
ATOM 1576 C C . ARG A 1 203 ? 12.437 -5.423 -9.892 1.00 97.12 203 ARG A C 1
ATOM 1578 O O . ARG A 1 203 ? 11.721 -4.807 -10.675 1.00 97.12 203 ARG A O 1
ATOM 1585 N N . LYS A 1 204 ? 12.085 -6.606 -9.382 1.00 96.56 204 LYS A N 1
ATOM 1586 C CA . LYS A 1 204 ? 10.787 -7.241 -9.666 1.00 96.56 204 LYS A CA 1
ATOM 1587 C C . LYS A 1 204 ? 9.629 -6.420 -9.099 1.00 96.56 204 LYS A C 1
ATOM 1589 O O . LYS A 1 204 ? 8.677 -6.166 -9.828 1.00 96.56 204 LYS A O 1
ATOM 1594 N N . GLU A 1 205 ? 9.738 -5.970 -7.850 1.00 95.00 205 GLU A N 1
ATOM 1595 C CA . GLU A 1 205 ? 8.731 -5.132 -7.181 1.00 95.00 205 GLU A CA 1
ATOM 1596 C C . GLU A 1 205 ? 8.559 -3.762 -7.852 1.00 95.00 205 GLU A C 1
ATOM 1598 O O . GLU A 1 205 ? 7.445 -3.277 -8.034 1.00 95.00 205 GLU A O 1
ATOM 1603 N N . LEU A 1 206 ? 9.653 -3.126 -8.269 1.00 95.25 206 LEU A N 1
ATOM 1604 C CA . LEU A 1 206 ? 9.587 -1.838 -8.962 1.00 95.25 206 LEU A CA 1
ATOM 1605 C C . LEU A 1 206 ? 9.008 -1.977 -10.373 1.00 95.25 206 LEU A C 1
ATOM 1607 O O . LEU A 1 206 ? 8.132 -1.202 -10.757 1.00 95.25 206 LEU A O 1
ATOM 1611 N N . ASN A 1 207 ? 9.432 -2.998 -11.126 1.00 94.75 207 ASN A N 1
ATOM 1612 C CA . ASN A 1 207 ? 8.889 -3.258 -12.459 1.00 94.75 207 ASN A CA 1
ATOM 1613 C C . ASN A 1 207 ? 7.411 -3.668 -12.402 1.00 94.75 207 ASN A C 1
ATOM 1615 O O . ASN A 1 207 ? 6.638 -3.239 -13.259 1.00 94.75 207 ASN A O 1
ATOM 1619 N N . SER A 1 208 ? 6.988 -4.434 -11.387 1.00 93.25 208 SER A N 1
ATOM 1620 C CA . SER A 1 208 ? 5.572 -4.772 -11.196 1.00 93.25 208 SER A CA 1
ATOM 1621 C C . SER A 1 208 ? 4.727 -3.522 -10.938 1.00 93.25 208 SER A C 1
ATOM 1623 O O . SER A 1 208 ? 3.592 -3.448 -11.396 1.00 93.25 208 SER A O 1
ATOM 1625 N N . ARG A 1 209 ? 5.288 -2.493 -10.295 1.00 92.25 209 ARG A N 1
ATOM 1626 C CA . ARG A 1 209 ? 4.667 -1.169 -10.098 1.00 92.25 209 ARG A CA 1
ATOM 1627 C C . ARG A 1 209 ? 4.801 -0.231 -11.299 1.00 92.25 209 ARG A C 1
ATOM 1629 O O . ARG A 1 209 ? 4.281 0.879 -11.266 1.00 92.25 209 ARG A O 1
ATOM 1636 N N . GLY A 1 210 ? 5.458 -0.668 -12.373 1.00 92.25 210 GLY A N 1
ATOM 1637 C CA . GLY A 1 210 ? 5.644 0.118 -13.593 1.00 92.25 210 GLY A CA 1
ATOM 1638 C C . GLY A 1 210 ? 6.766 1.156 -13.520 1.00 92.25 210 GLY A C 1
ATOM 1639 O O . GLY A 1 210 ? 6.808 2.054 -14.359 1.00 92.25 210 GLY A O 1
ATOM 1640 N N . ILE A 1 211 ? 7.676 1.047 -12.550 1.00 93.94 211 ILE A N 1
ATOM 1641 C CA . ILE A 1 211 ? 8.828 1.941 -12.409 1.00 93.94 211 ILE A CA 1
ATOM 1642 C C . ILE A 1 211 ? 10.004 1.343 -13.182 1.00 93.94 211 ILE A C 1
ATOM 1644 O O . ILE A 1 211 ? 10.416 0.211 -12.932 1.00 93.94 211 ILE A O 1
ATOM 1648 N N . ASN A 1 212 ? 10.557 2.103 -14.131 1.00 95.38 212 ASN A N 1
ATOM 1649 C CA . ASN A 1 212 ? 11.661 1.628 -14.960 1.00 95.38 212 ASN A CA 1
ATOM 1650 C C . ASN A 1 212 ? 12.953 1.500 -14.144 1.00 95.38 212 ASN A C 1
ATOM 1652 O O . ASN A 1 212 ? 13.543 2.492 -13.724 1.00 95.38 212 ASN A O 1
ATOM 1656 N N . THR A 1 213 ? 13.438 0.268 -14.000 1.00 96.44 213 THR A N 1
ATOM 1657 C CA . THR A 1 213 ? 14.643 -0.024 -13.216 1.00 96.44 213 THR A CA 1
ATOM 1658 C C . THR A 1 213 ? 15.975 0.286 -13.904 1.00 96.44 213 THR A C 1
ATOM 1660 O O . THR A 1 213 ? 17.022 0.162 -13.275 1.00 96.44 213 THR A O 1
ATOM 1663 N N . LYS A 1 214 ? 15.969 0.650 -15.194 1.00 95.94 214 LYS A N 1
ATOM 1664 C CA . LYS A 1 214 ? 17.195 0.802 -15.998 1.00 95.94 214 LYS A CA 1
ATOM 1665 C C . LYS A 1 214 ? 18.025 2.040 -15.629 1.00 95.94 214 LYS A C 1
ATOM 1667 O O . LYS A 1 214 ? 19.214 2.060 -15.915 1.00 95.94 214 LYS A O 1
ATOM 1672 N N . ALA A 1 215 ? 17.405 3.050 -15.017 1.00 95.62 215 ALA A N 1
ATOM 1673 C CA . ALA A 1 215 ? 18.077 4.285 -14.608 1.00 95.62 215 ALA A CA 1
ATOM 1674 C C . ALA A 1 215 ? 18.787 4.177 -13.245 1.00 95.62 215 ALA A C 1
ATOM 1676 O O . ALA A 1 215 ? 19.562 5.060 -12.898 1.00 95.62 215 ALA A O 1
ATOM 1677 N N . PHE A 1 216 ? 18.522 3.115 -12.478 1.00 96.94 216 PHE A N 1
ATOM 1678 C CA . PHE A 1 216 ? 19.095 2.924 -11.149 1.00 96.94 216 PHE A CA 1
ATOM 1679 C C . PHE A 1 216 ? 20.363 2.073 -11.245 1.00 96.94 216 PHE A C 1
ATOM 1681 O O . PHE A 1 216 ? 20.324 0.925 -11.706 1.00 96.94 216 PHE A O 1
ATOM 1688 N N . PHE A 1 217 ? 21.482 2.632 -10.794 1.00 97.00 217 PHE A N 1
ATOM 1689 C CA . PHE A 1 217 ? 22.786 1.967 -10.838 1.00 97.00 217 PHE A CA 1
ATOM 1690 C C . PHE A 1 217 ? 23.187 1.434 -9.464 1.00 97.00 217 PHE A C 1
ATOM 1692 O O . PHE A 1 217 ? 23.756 0.344 -9.369 1.00 97.00 217 PHE A O 1
ATOM 1699 N N . GLU A 1 218 ? 22.821 2.142 -8.397 1.00 98.12 218 GLU A N 1
ATOM 1700 C CA . GLU A 1 218 ? 23.189 1.780 -7.035 1.00 98.12 218 GLU A CA 1
ATOM 1701 C C . GLU A 1 218 ? 22.040 1.109 -6.278 1.00 98.12 218 GLU A C 1
ATOM 1703 O O . GLU A 1 218 ? 20.859 1.373 -6.511 1.00 98.12 218 GLU A O 1
ATOM 1708 N N . LYS A 1 219 ? 22.373 0.246 -5.306 1.00 97.94 219 LYS A N 1
ATOM 1709 C CA . LYS A 1 219 ? 21.364 -0.399 -4.444 1.00 97.94 219 LYS A CA 1
ATOM 1710 C C . LYS A 1 219 ? 20.543 0.634 -3.656 1.00 97.94 219 LYS A C 1
ATOM 1712 O O . LYS A 1 219 ? 19.356 0.414 -3.431 1.00 97.94 219 LYS A O 1
ATOM 1717 N N . SER A 1 220 ? 21.163 1.738 -3.249 1.00 97.69 220 SER A N 1
ATOM 1718 C CA . SER A 1 220 ? 20.532 2.894 -2.593 1.00 97.69 220 SER A CA 1
ATOM 1719 C C . SER A 1 220 ? 19.365 3.454 -3.410 1.00 97.69 220 SER A C 1
ATOM 1721 O O . SER A 1 220 ? 18.280 3.634 -2.854 1.00 97.69 220 SER A O 1
ATOM 1723 N N . ASP A 1 221 ? 19.556 3.646 -4.716 1.00 97.94 221 ASP A N 1
ATOM 1724 C CA . ASP A 1 221 ? 18.533 4.185 -5.618 1.00 97.94 221 ASP A CA 1
ATOM 1725 C C . ASP A 1 221 ? 17.305 3.274 -5.692 1.00 97.94 221 ASP A C 1
ATOM 1727 O O . ASP A 1 221 ? 16.168 3.735 -5.581 1.00 97.94 221 ASP A O 1
ATOM 1731 N N . PHE A 1 222 ? 17.532 1.959 -5.795 1.00 98.19 222 PHE A N 1
ATOM 1732 C CA . PHE A 1 222 ? 16.456 0.967 -5.787 1.00 98.19 222 PHE A CA 1
ATOM 1733 C C . PHE A 1 222 ? 15.647 1.004 -4.487 1.00 98.19 222 PHE A C 1
ATOM 1735 O O . PHE A 1 222 ? 14.420 0.927 -4.517 1.00 98.19 222 PHE A O 1
ATOM 1742 N N . VAL A 1 223 ? 16.322 1.118 -3.340 1.00 98.25 223 VAL A N 1
ATOM 1743 C CA . VAL A 1 223 ? 15.664 1.162 -2.027 1.00 98.25 223 VAL A CA 1
ATOM 1744 C C . VAL A 1 223 ? 14.847 2.440 -1.858 1.00 98.25 223 VAL A C 1
ATOM 1746 O O . VAL A 1 223 ? 13.724 2.378 -1.360 1.00 98.25 223 VAL A O 1
ATOM 1749 N N . LYS A 1 224 ? 15.385 3.584 -2.293 1.00 97.69 224 LYS A N 1
ATOM 1750 C CA . LYS A 1 224 ? 14.683 4.869 -2.233 1.00 97.69 224 LYS A CA 1
ATOM 1751 C C . LYS A 1 224 ? 13.432 4.856 -3.114 1.00 97.69 224 LYS A C 1
ATOM 1753 O O . LYS A 1 224 ? 12.346 5.139 -2.616 1.00 97.69 224 LYS A O 1
ATOM 1758 N N . ALA A 1 225 ? 13.568 4.431 -4.372 1.00 97.25 225 ALA A N 1
ATOM 1759 C CA . ALA A 1 225 ? 12.441 4.310 -5.296 1.00 97.25 225 ALA A CA 1
ATOM 1760 C C . ALA A 1 225 ? 11.372 3.331 -4.780 1.00 97.25 225 ALA A C 1
ATOM 1762 O O . ALA A 1 225 ? 10.178 3.569 -4.947 1.00 97.25 225 ALA A O 1
ATOM 1763 N N . TYR A 1 226 ? 11.784 2.238 -4.127 1.00 97.00 226 TYR A N 1
ATOM 1764 C CA . TYR A 1 226 ? 10.859 1.286 -3.512 1.00 97.00 226 TYR A CA 1
ATOM 1765 C C . TYR A 1 226 ? 10.070 1.930 -2.365 1.00 97.00 226 TYR A C 1
ATOM 1767 O O . TYR A 1 226 ? 8.844 1.839 -2.349 1.00 97.00 226 TYR A O 1
ATOM 1775 N N . ALA A 1 227 ? 10.749 2.620 -1.444 1.00 96.81 227 ALA A N 1
ATOM 1776 C CA . ALA A 1 227 ? 10.095 3.295 -0.325 1.00 96.81 227 ALA A CA 1
ATOM 1777 C C . ALA A 1 227 ? 9.108 4.375 -0.803 1.00 96.81 227 ALA A C 1
ATOM 1779 O O . ALA A 1 227 ? 7.977 4.427 -0.322 1.00 96.81 227 ALA A O 1
ATOM 1780 N N . GLU A 1 228 ? 9.497 5.183 -1.795 1.00 95.56 228 GLU A N 1
ATOM 1781 C CA . GLU A 1 228 ? 8.615 6.174 -2.426 1.00 95.56 228 GLU A CA 1
ATOM 1782 C C . GLU A 1 228 ? 7.379 5.509 -3.050 1.00 95.56 228 GLU A C 1
ATOM 1784 O O . GLU A 1 228 ? 6.253 5.905 -2.756 1.00 95.56 228 GLU A O 1
ATOM 1789 N N . ALA A 1 229 ? 7.558 4.430 -3.818 1.00 94.94 229 ALA A N 1
ATOM 1790 C CA . ALA A 1 229 ? 6.454 3.720 -4.464 1.00 94.94 229 ALA A CA 1
ATOM 1791 C C . ALA A 1 229 ? 5.443 3.115 -3.471 1.00 94.94 229 ALA A C 1
ATOM 1793 O O . ALA A 1 229 ? 4.244 3.056 -3.764 1.00 94.94 229 ALA A O 1
ATOM 1794 N N . ILE A 1 230 ? 5.917 2.649 -2.310 1.00 93.75 230 ILE A N 1
ATOM 1795 C CA . ILE A 1 230 ? 5.063 2.132 -1.233 1.00 93.75 230 ILE A CA 1
ATOM 1796 C C . ILE A 1 230 ? 4.286 3.273 -0.574 1.00 93.75 230 ILE A C 1
ATOM 1798 O O . ILE A 1 230 ? 3.067 3.177 -0.424 1.00 93.75 230 ILE A O 1
ATOM 1802 N N . VAL A 1 231 ? 4.978 4.354 -0.207 1.00 94.06 231 VAL A N 1
ATOM 1803 C CA . VAL A 1 231 ? 4.390 5.506 0.489 1.00 94.06 231 VAL A CA 1
ATOM 1804 C C . VAL A 1 231 ? 3.365 6.233 -0.380 1.00 94.06 231 VAL A C 1
ATOM 1806 O O . VAL A 1 231 ? 2.317 6.636 0.132 1.00 94.06 231 VAL A O 1
ATOM 1809 N N . ASP A 1 232 ? 3.639 6.348 -1.678 1.00 89.81 232 ASP A N 1
ATOM 1810 C CA . ASP A 1 232 ? 2.766 7.002 -2.657 1.00 89.81 232 ASP A CA 1
ATOM 1811 C C . ASP A 1 232 ? 1.618 6.090 -3.117 1.00 89.81 232 ASP A C 1
ATOM 1813 O O . ASP A 1 232 ? 0.716 6.524 -3.832 1.00 89.81 232 ASP A O 1
ATOM 1817 N N . GLY A 1 233 ? 1.616 4.824 -2.685 1.00 87.69 233 GLY A N 1
ATOM 1818 C CA . GLY A 1 233 ? 0.535 3.887 -2.966 1.00 87.69 233 GLY A CA 1
ATOM 1819 C C . GLY A 1 233 ? 0.455 3.483 -4.436 1.00 87.69 233 GLY A C 1
ATOM 1820 O O . GLY A 1 233 ? -0.630 3.145 -4.917 1.00 87.69 233 GLY A O 1
ATOM 1821 N N . VAL A 1 234 ? 1.584 3.492 -5.155 1.00 82.94 234 VAL A N 1
ATOM 1822 C CA . VAL A 1 234 ? 1.654 3.023 -6.544 1.00 82.94 234 VAL A CA 1
ATOM 1823 C C . VAL A 1 234 ? 1.345 1.528 -6.547 1.00 82.94 234 VAL A C 1
ATOM 1825 O O . VAL A 1 234 ? 2.178 0.696 -6.170 1.00 82.94 234 VAL A O 1
ATOM 1828 N N . LYS A 1 235 ? 0.105 1.180 -6.902 1.00 78.06 235 LYS A N 1
ATOM 1829 C CA . LYS A 1 235 ? -0.365 -0.207 -6.918 1.00 78.06 235 LYS A CA 1
ATOM 1830 C C . LYS A 1 235 ? 0.369 -0.981 -8.006 1.00 78.06 235 LYS A C 1
ATOM 1832 O O . LYS A 1 235 ? 0.561 -0.480 -9.113 1.00 78.06 235 LYS A O 1
ATOM 1837 N N . ALA A 1 236 ? 0.759 -2.214 -7.680 1.00 77.25 236 ALA A N 1
ATOM 1838 C CA . ALA A 1 236 ? 1.330 -3.128 -8.655 1.00 77.25 236 ALA A CA 1
ATOM 1839 C C . ALA A 1 236 ? 0.364 -3.261 -9.838 1.00 77.25 236 ALA A C 1
ATOM 1841 O O . ALA A 1 236 ? -0.837 -3.483 -9.665 1.00 77.25 236 ALA A O 1
ATOM 1842 N N . LYS A 1 237 ? 0.899 -3.089 -11.039 1.00 68.88 237 LYS A N 1
ATOM 1843 C CA . LYS A 1 237 ? 0.173 -3.213 -12.288 1.00 68.88 237 LYS A CA 1
ATOM 1844 C C . LYS A 1 237 ? -0.166 -4.688 -12.474 1.00 68.88 237 LYS A C 1
ATOM 1846 O O . LYS A 1 237 ? 0.669 -5.479 -12.907 1.00 68.88 237 LYS A O 1
ATOM 1851 N N . SER A 1 238 ? -1.393 -5.075 -12.127 1.00 55.56 238 SER A N 1
ATOM 1852 C CA . SER A 1 238 ? -1.955 -6.319 -12.643 1.00 55.56 238 SER A CA 1
ATOM 1853 C C . SER A 1 238 ? -1.972 -6.214 -14.169 1.00 55.56 238 SER A C 1
ATOM 1855 O O . SER A 1 238 ? -2.183 -5.134 -14.724 1.00 55.56 238 SER A O 1
ATOM 1857 N N . SER A 1 239 ? -1.737 -7.321 -14.862 1.00 54.78 239 SER A N 1
ATOM 1858 C CA . SER A 1 239 ? -1.640 -7.445 -16.326 1.00 54.78 239 SER A CA 1
ATOM 1859 C C . SER A 1 239 ? -2.872 -6.974 -17.134 1.00 54.78 239 SER A C 1
ATOM 1861 O O . SER A 1 239 ? -2.953 -7.237 -18.327 1.00 54.78 239 SER A O 1
ATOM 1863 N N . SER A 1 240 ? -3.822 -6.263 -16.521 1.00 47.12 240 SER A N 1
ATOM 1864 C CA . SER A 1 240 ? -5.109 -5.843 -17.079 1.00 47.12 240 SER A CA 1
ATOM 1865 C C . SER A 1 240 ? -5.291 -4.326 -17.228 1.00 47.12 240 SER A C 1
ATOM 1867 O O . SER A 1 240 ? -6.356 -3.894 -17.657 1.00 47.12 240 SER A O 1
ATOM 1869 N N . SER A 1 241 ? -4.302 -3.491 -16.896 1.00 47.25 241 SER A N 1
ATOM 1870 C CA . SER A 1 241 ? -4.435 -2.034 -17.064 1.00 47.25 241 SER A CA 1
ATOM 1871 C C . SER A 1 241 ? -3.152 -1.377 -17.560 1.00 47.25 241 SER A C 1
ATOM 1873 O O . SER A 1 241 ? -2.532 -0.531 -16.917 1.00 47.25 241 SER A O 1
ATOM 1875 N N . SER A 1 242 ? -2.760 -1.701 -18.790 1.00 46.03 242 SER A N 1
ATOM 1876 C CA . SER A 1 242 ? -1.926 -0.815 -19.604 1.00 46.03 242 SER A CA 1
ATOM 1877 C C . SER A 1 242 ? -2.711 0.424 -20.056 1.00 46.03 242 SER A C 1
ATOM 1879 O O . SER A 1 242 ? -2.781 0.718 -21.241 1.00 46.03 242 SER A O 1
ATOM 1881 N N . SER A 1 243 ? -3.252 1.200 -19.116 1.00 43.91 243 SER A N 1
ATOM 1882 C CA . SER A 1 243 ? -3.492 2.624 -19.337 1.00 43.91 243 SER A CA 1
ATOM 1883 C C . SER A 1 243 ? -2.198 3.357 -18.995 1.00 43.91 243 SER A C 1
ATOM 1885 O O . SER A 1 243 ? -2.107 4.123 -18.037 1.00 43.91 243 SER A O 1
ATOM 1887 N N . SER A 1 244 ? -1.151 3.100 -19.784 1.00 48.19 244 SER A N 1
ATOM 1888 C CA . SER A 1 244 ? -0.199 4.165 -20.062 1.00 48.19 244 SER A CA 1
ATOM 1889 C C . SER A 1 244 ? -1.011 5.244 -20.765 1.00 48.19 244 SER A C 1
ATOM 1891 O O . SER A 1 244 ? -1.164 5.225 -21.986 1.00 48.19 244 SER A O 1
ATOM 1893 N N . GLY A 1 245 ? -1.585 6.139 -19.963 1.00 41.41 245 GLY A N 1
ATOM 1894 C CA . GLY A 1 245 ? -1.943 7.472 -20.388 1.00 41.41 245 GLY A CA 1
ATOM 1895 C C . GLY A 1 245 ? -0.658 8.146 -20.838 1.00 41.41 245 GLY A C 1
ATOM 1896 O O . GLY A 1 245 ? -0.092 8.977 -20.136 1.00 41.41 245 GLY A O 1
ATOM 1897 N N . GLY A 1 246 ? -0.192 7.782 -22.036 1.00 40.25 246 GLY A N 1
ATOM 1898 C CA . GLY A 1 246 ? 0.339 8.796 -22.914 1.00 40.25 246 GLY A CA 1
ATOM 1899 C C . GLY A 1 246 ? -0.693 9.906 -22.864 1.00 40.25 246 GLY A C 1
ATOM 1900 O O . GLY A 1 246 ? -1.889 9.643 -23.020 1.00 40.25 246 GLY A O 1
ATOM 1901 N N . ARG A 1 247 ? -0.245 11.115 -22.536 1.00 43.78 247 ARG A N 1
ATOM 1902 C CA . ARG A 1 247 ? -0.979 12.320 -22.882 1.00 43.78 247 ARG A CA 1
ATOM 1903 C C . ARG A 1 247 ? -1.295 12.192 -24.372 1.00 43.78 247 ARG A C 1
ATOM 1905 O O . ARG A 1 247 ? -0.500 12.602 -25.207 1.00 43.78 247 ARG A O 1
ATOM 1912 N N . ARG A 1 248 ? -2.432 11.577 -24.713 1.00 43.00 248 ARG A N 1
ATOM 1913 C CA . ARG A 1 248 ? -3.183 12.017 -25.870 1.00 43.00 248 ARG A CA 1
ATOM 1914 C C . ARG A 1 248 ? -3.348 13.501 -25.576 1.00 43.00 248 ARG A C 1
ATOM 1916 O O . ARG A 1 248 ? -3.828 13.816 -24.478 1.00 43.00 248 ARG A O 1
ATOM 1923 N N . PRO A 1 249 ? -2.842 14.400 -26.436 1.00 52.12 249 PRO A N 1
ATOM 1924 C CA . PRO A 1 249 ? -3.326 15.765 -26.411 1.00 52.12 249 PRO A CA 1
ATOM 1925 C C . PRO A 1 249 ? -4.832 15.625 -26.251 1.00 52.12 249 PRO A C 1
ATOM 1927 O O . PRO A 1 249 ? -5.440 14.832 -26.976 1.00 52.12 249 PRO A O 1
ATOM 1930 N N . ARG A 1 250 ? -5.392 16.232 -25.199 1.00 51.62 250 ARG A N 1
ATOM 1931 C CA . ARG A 1 250 ? -6.837 16.425 -25.111 1.00 51.62 250 ARG A CA 1
ATOM 1932 C C . ARG A 1 250 ? -7.228 16.824 -26.526 1.00 51.62 250 ARG A C 1
ATOM 1934 O O . ARG A 1 250 ? -6.607 17.761 -27.016 1.00 51.62 250 ARG A O 1
ATOM 1941 N N . GLU A 1 251 ? -8.060 16.032 -27.207 1.00 56.03 251 GLU A N 1
ATOM 1942 C CA . GLU A 1 251 ? -8.594 16.427 -28.509 1.00 56.03 251 GLU A CA 1
ATOM 1943 C C . GLU A 1 251 ? -9.201 17.794 -28.242 1.00 56.03 251 GLU A C 1
ATOM 1945 O O . GLU A 1 251 ? -10.212 17.915 -27.548 1.00 56.03 251 GLU A O 1
ATOM 1950 N N . GLU A 1 252 ? -8.446 18.830 -28.597 1.00 70.19 252 GLU A N 1
ATOM 1951 C CA . GLU A 1 252 ? -8.923 20.187 -28.543 1.00 70.19 252 GLU A CA 1
ATOM 1952 C C . GLU A 1 252 ? -10.084 20.161 -29.516 1.00 70.19 252 GLU A C 1
ATOM 1954 O O . GLU A 1 252 ? -9.951 19.701 -30.654 1.00 70.19 252 GLU A O 1
ATOM 1959 N N . GLU A 1 253 ? -11.256 20.482 -28.984 1.00 80.25 253 GLU A N 1
ATOM 1960 C CA . GLU A 1 253 ? -12.498 20.500 -29.727 1.00 80.25 253 GLU A CA 1
ATOM 1961 C C . GLU A 1 253 ? -12.251 21.297 -31.006 1.00 80.25 253 GLU A C 1
ATOM 1963 O O . GLU A 1 253 ? -11.814 22.445 -30.946 1.00 80.25 253 GLU A O 1
ATOM 1968 N N . TYR A 1 254 ? -12.394 20.621 -32.146 1.00 80.44 254 TYR A N 1
ATOM 1969 C CA . TYR A 1 254 ? -11.988 21.127 -33.451 1.00 80.44 254 TYR A CA 1
ATOM 1970 C C . TYR A 1 254 ? -12.637 22.492 -33.696 1.00 80.44 254 TYR A C 1
ATOM 1972 O O . TYR A 1 254 ? -13.849 22.562 -33.896 1.00 80.44 254 TYR A O 1
ATOM 1980 N N . ASP A 1 255 ? -11.845 23.569 -33.646 1.00 83.06 255 ASP A N 1
ATOM 1981 C CA . ASP A 1 255 ? -12.340 24.924 -33.883 1.00 83.06 255 ASP A CA 1
ATOM 1982 C C . ASP A 1 255 ? -12.571 25.119 -35.393 1.00 83.06 255 ASP A C 1
ATOM 1984 O O . ASP A 1 255 ? -11.605 25.123 -36.164 1.00 83.06 255 ASP A O 1
ATOM 1988 N N . PRO A 1 256 ? -13.821 25.321 -35.852 1.00 82.00 256 PRO A N 1
ATOM 1989 C CA . PRO A 1 256 ? -14.121 25.575 -37.261 1.00 82.00 256 PRO A CA 1
ATOM 1990 C C . PRO A 1 256 ? -13.471 26.860 -37.806 1.00 82.00 256 PRO A C 1
ATOM 1992 O O . PRO A 1 256 ? -13.512 27.097 -39.015 1.00 82.00 256 PRO A O 1
ATOM 1995 N N . SER A 1 257 ? -12.899 27.712 -36.942 1.00 81.38 257 SER A N 1
ATOM 1996 C CA . SER A 1 257 ? -12.119 28.884 -37.351 1.00 81.38 257 SER A CA 1
ATOM 1997 C C . SER A 1 257 ? -10.780 28.522 -38.010 1.00 81.38 257 SER A C 1
ATOM 1999 O O . SER A 1 257 ? -10.238 29.335 -38.771 1.00 81.38 257 SER A O 1
ATOM 2001 N N . TYR A 1 258 ? -10.271 27.300 -37.800 1.00 77.25 258 TYR A N 1
ATOM 2002 C CA . TYR A 1 258 ? -9.122 26.786 -38.537 1.00 77.25 258 TYR A CA 1
ATOM 2003 C C . TYR A 1 258 ? -9.495 26.609 -40.009 1.00 77.25 258 TYR A C 1
ATOM 2005 O O . TYR A 1 258 ? -10.100 25.620 -40.416 1.00 77.25 258 TYR A O 1
ATOM 2013 N N . ARG A 1 259 ? -9.115 27.582 -40.840 1.00 75.44 259 ARG A N 1
ATOM 2014 C CA . ARG A 1 259 ? -9.171 27.412 -42.292 1.00 75.44 259 ARG A CA 1
ATOM 2015 C C . ARG A 1 259 ? -8.184 26.332 -42.709 1.00 75.44 259 ARG A C 1
ATOM 2017 O O . ARG A 1 259 ? -7.034 26.356 -42.273 1.00 75.44 259 ARG A O 1
ATOM 2024 N N . ASP A 1 260 ? -8.629 25.445 -43.594 1.00 80.06 260 ASP A N 1
ATOM 2025 C CA . ASP A 1 260 ? -7.784 24.420 -44.196 1.00 80.06 260 ASP A CA 1
ATOM 2026 C C . ASP A 1 260 ? -6.517 25.053 -44.770 1.00 80.06 260 ASP A C 1
ATOM 2028 O O . ASP A 1 260 ? -6.545 25.826 -45.734 1.00 80.06 260 ASP A O 1
ATOM 2032 N N . VAL A 1 261 ? -5.383 24.728 -44.152 1.00 78.94 261 VAL A N 1
ATOM 2033 C CA . VAL A 1 261 ? -4.082 25.130 -44.666 1.00 78.94 261 VAL A CA 1
ATOM 2034 C C . VAL A 1 261 ? -3.821 24.276 -45.899 1.00 78.94 261 VAL A C 1
ATOM 2036 O O . VAL A 1 261 ? -3.507 23.091 -45.803 1.00 78.94 261 VAL A O 1
ATOM 2039 N N . GLN A 1 262 ? -3.962 24.872 -47.081 1.00 74.38 262 GLN A N 1
ATOM 2040 C CA . GLN A 1 262 ? -3.533 24.223 -48.311 1.00 74.38 262 GLN A CA 1
ATOM 2041 C C . GLN A 1 262 ? -2.005 24.209 -48.349 1.00 74.38 262 GLN A C 1
ATOM 2043 O O . GLN A 1 262 ? -1.355 25.218 -48.620 1.00 74.38 262 GLN A O 1
ATOM 2048 N N . CYS A 1 263 ? -1.414 23.050 -48.068 1.00 78.56 263 CYS A N 1
ATOM 2049 C CA . CYS A 1 263 ? 0.016 22.853 -48.244 1.00 78.56 263 CYS A CA 1
ATOM 2050 C C . CYS A 1 263 ? 0.323 22.663 -49.734 1.00 78.56 263 CYS A C 1
ATOM 2052 O O . CYS A 1 263 ? 0.212 21.559 -50.265 1.00 78.56 263 CYS A O 1
ATOM 2054 N N . GLN A 1 264 ? 0.737 23.730 -50.416 1.00 78.62 264 GLN A N 1
ATOM 2055 C CA . GLN A 1 264 ? 1.305 23.614 -51.756 1.00 78.62 264 GLN A CA 1
ATOM 2056 C C . GLN A 1 264 ? 2.780 23.213 -51.648 1.00 78.62 264 GLN A C 1
ATOM 2058 O O . GLN A 1 264 ? 3.568 23.848 -50.944 1.00 78.62 264 GLN A O 1
ATOM 2063 N N . LYS A 1 265 ? 3.166 22.138 -52.343 1.00 77.19 265 LYS A N 1
ATOM 2064 C CA . LYS A 1 265 ? 4.570 21.729 -52.437 1.00 77.19 265 LYS A CA 1
ATOM 2065 C C . LYS A 1 265 ? 5.363 22.860 -53.094 1.00 77.19 265 LYS A C 1
ATOM 2067 O O . LYS A 1 265 ? 4.962 23.377 -54.131 1.00 77.19 265 LYS A O 1
ATOM 2072 N N . PHE A 1 266 ? 6.465 23.261 -52.466 1.00 75.31 266 PHE A N 1
ATOM 2073 C CA . PHE A 1 266 ? 7.294 24.351 -52.966 1.00 75.31 266 PHE A CA 1
ATOM 2074 C C . PHE A 1 266 ? 7.951 23.956 -54.295 1.00 75.31 266 PHE A C 1
ATOM 2076 O O . PHE A 1 266 ? 8.917 23.189 -54.317 1.00 75.31 266 PHE A O 1
ATOM 2083 N N . ASP A 1 267 ? 7.436 24.498 -55.397 1.00 80.19 267 ASP A N 1
ATOM 2084 C CA . ASP A 1 267 ? 8.031 24.340 -56.718 1.00 80.19 267 ASP A CA 1
ATOM 2085 C C . ASP A 1 267 ? 9.075 25.430 -56.950 1.00 80.19 267 ASP A C 1
ATOM 2087 O O . ASP A 1 267 ? 8.771 26.610 -57.128 1.00 80.19 267 ASP A O 1
ATOM 2091 N N . ARG A 1 268 ? 10.347 25.021 -56.984 1.00 70.62 268 ARG A N 1
ATOM 2092 C CA . ARG A 1 268 ? 11.497 25.926 -57.159 1.00 70.62 268 ARG A CA 1
ATOM 2093 C C . ARG A 1 268 ? 11.446 26.708 -58.482 1.00 70.62 268 ARG A C 1
ATOM 2095 O O . ARG A 1 268 ? 12.031 27.786 -58.575 1.00 70.62 268 ARG A O 1
ATOM 2102 N N . SER A 1 269 ? 10.747 26.164 -59.478 1.00 74.00 269 SER A N 1
ATOM 2103 C CA . SER A 1 269 ? 10.504 26.742 -60.805 1.00 74.00 269 SER A CA 1
ATOM 2104 C C . SER A 1 269 ? 9.433 27.838 -60.785 1.00 74.00 269 SER A C 1
ATOM 2106 O O . SER A 1 269 ? 9.490 28.760 -61.592 1.00 74.00 269 SER A O 1
ATOM 2108 N N . ALA A 1 270 ? 8.485 27.779 -59.844 1.00 67.81 270 ALA A N 1
ATOM 2109 C CA . ALA A 1 270 ? 7.369 28.717 -59.703 1.00 67.81 270 ALA A CA 1
ATOM 2110 C C . ALA A 1 270 ? 7.738 29.921 -58.816 1.00 67.81 270 ALA A C 1
ATOM 2112 O O . ALA A 1 270 ? 6.940 30.417 -58.025 1.00 67.81 270 ALA A O 1
ATOM 2113 N N . ARG A 1 271 ? 8.973 30.416 -58.949 1.00 59.56 271 ARG A N 1
ATOM 2114 C CA . ARG A 1 271 ? 9.561 31.478 -58.112 1.00 59.56 271 ARG A CA 1
ATOM 2115 C C . ARG A 1 271 ? 8.869 32.847 -58.220 1.00 59.56 271 ARG A C 1
ATOM 2117 O O . ARG A 1 271 ? 9.314 33.793 -57.581 1.00 59.56 271 ARG A O 1
ATOM 2124 N N . GLN A 1 272 ? 7.821 32.962 -59.033 1.00 61.09 272 GLN A N 1
ATOM 2125 C CA . GLN A 1 272 ? 7.216 34.228 -59.434 1.00 61.09 272 GLN A CA 1
ATOM 2126 C C . GLN A 1 272 ? 5.898 34.554 -58.710 1.00 61.09 272 GLN A C 1
ATOM 2128 O O . GLN A 1 272 ? 5.421 35.676 -58.828 1.00 61.09 272 GLN A O 1
ATOM 2133 N N . THR A 1 273 ? 5.317 33.626 -57.936 1.00 56.78 273 THR A N 1
ATOM 2134 C CA . THR A 1 273 ? 4.001 33.834 -57.293 1.00 56.78 273 THR A CA 1
ATOM 2135 C C . THR A 1 273 ? 4.053 34.255 -55.825 1.00 56.78 273 THR A C 1
ATOM 2137 O O . THR A 1 273 ? 3.028 34.640 -55.269 1.00 56.78 273 THR A O 1
ATOM 2140 N N . LEU A 1 274 ? 5.224 34.260 -55.186 1.00 59.31 274 LEU A N 1
ATOM 2141 C CA . LEU A 1 274 ? 5.383 34.820 -53.842 1.00 59.31 274 LEU A CA 1
ATOM 2142 C C . LEU A 1 274 ? 5.760 36.303 -53.955 1.00 59.31 274 LEU A C 1
ATOM 2144 O O . LEU A 1 274 ? 6.912 36.685 -53.774 1.00 59.31 274 LEU A O 1
ATOM 2148 N N . THR A 1 275 ? 4.773 37.153 -54.250 1.00 58.31 275 THR A N 1
ATOM 2149 C CA . THR A 1 275 ? 4.868 38.628 -54.205 1.00 58.31 275 THR A CA 1
ATOM 2150 C C . TH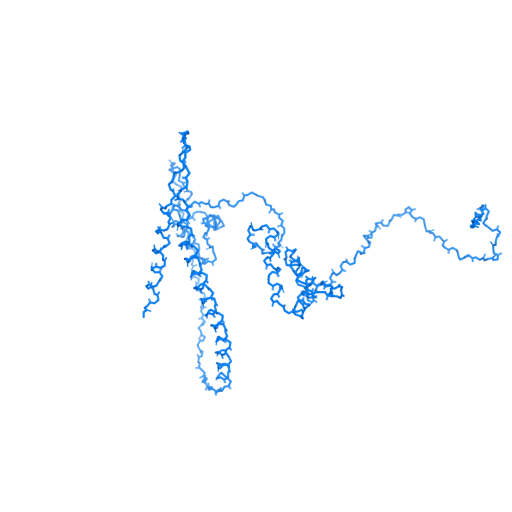R A 1 275 ? 4.920 39.164 -52.766 1.00 58.31 275 THR A C 1
ATOM 2152 O O . THR A 1 275 ? 4.330 40.193 -52.445 1.00 58.31 275 THR A O 1
ATOM 2155 N N . GLY A 1 276 ? 5.594 38.442 -51.874 1.00 61.69 276 GLY A N 1
ATOM 2156 C CA . GLY A 1 276 ? 5.889 38.847 -50.507 1.00 61.69 276 GLY A CA 1
ATOM 2157 C C . GLY A 1 276 ? 7.400 38.835 -50.327 1.00 61.69 276 GLY A C 1
ATOM 2158 O O . GLY A 1 276 ? 8.065 37.891 -50.747 1.00 61.69 276 GLY A O 1
ATOM 2159 N N . SER A 1 277 ? 7.950 39.903 -49.754 1.00 59.88 277 SER A N 1
ATOM 2160 C CA . SER A 1 277 ? 9.387 40.090 -49.545 1.00 59.88 277 SER A CA 1
ATOM 2161 C C . SER A 1 277 ? 10.023 38.868 -48.874 1.00 59.88 277 SER A C 1
ATOM 2163 O O . SER A 1 277 ? 9.770 38.595 -47.701 1.00 59.88 277 SER A O 1
ATOM 2165 N N . VAL A 1 278 ? 10.860 38.139 -49.610 1.00 67.75 278 VAL A N 1
ATOM 2166 C CA . VAL A 1 278 ? 11.672 37.050 -49.061 1.00 67.75 278 VAL A CA 1
ATOM 2167 C C . VAL A 1 278 ? 12.703 37.667 -48.115 1.00 67.75 278 VAL A C 1
ATOM 2169 O O . VAL A 1 278 ? 13.559 38.439 -48.543 1.00 67.75 278 VAL A O 1
ATOM 2172 N N . ILE A 1 279 ? 12.599 37.356 -46.822 1.00 64.31 279 ILE A N 1
ATOM 2173 C CA . ILE A 1 279 ? 13.563 37.791 -45.807 1.00 64.31 279 ILE A CA 1
ATOM 2174 C C . ILE A 1 279 ? 14.779 36.869 -45.904 1.00 64.31 279 ILE A C 1
ATOM 2176 O O . ILE A 1 279 ? 14.727 35.706 -45.509 1.00 64.31 279 ILE A O 1
ATOM 2180 N N . ASP A 1 280 ? 15.865 37.390 -46.461 1.00 69.25 280 ASP A N 1
ATOM 2181 C CA . ASP A 1 280 ? 17.123 36.667 -46.624 1.00 69.25 280 ASP A CA 1
ATOM 2182 C C . ASP A 1 280 ? 17.961 36.823 -45.342 1.00 69.25 280 ASP A C 1
ATOM 2184 O O . ASP A 1 280 ? 18.531 37.883 -45.074 1.00 69.25 280 ASP A O 1
ATOM 2188 N N . ILE A 1 281 ? 17.995 35.786 -44.498 1.00 68.88 281 ILE A N 1
ATOM 2189 C CA . ILE A 1 281 ? 18.767 35.799 -43.248 1.00 68.88 281 ILE A CA 1
ATOM 2190 C C . ILE A 1 281 ? 20.209 35.403 -43.574 1.00 68.88 281 ILE A C 1
ATOM 2192 O O . ILE A 1 281 ? 20.533 34.222 -43.687 1.00 68.88 281 ILE A O 1
ATOM 2196 N N . ARG A 1 282 ? 21.096 36.391 -43.711 1.00 55.81 282 ARG A N 1
ATOM 2197 C CA . ARG A 1 282 ? 22.542 36.139 -43.778 1.00 55.81 282 ARG A CA 1
ATOM 2198 C C . ARG A 1 282 ? 23.103 36.052 -42.365 1.00 55.81 282 ARG A C 1
ATOM 2200 O O . ARG A 1 282 ? 23.002 37.011 -41.601 1.00 55.81 282 ARG A O 1
ATOM 2207 N N . ALA A 1 283 ? 23.690 34.908 -42.029 1.00 64.56 283 ALA A N 1
ATOM 2208 C CA . ALA A 1 283 ? 24.501 34.766 -40.826 1.00 64.56 283 ALA A CA 1
ATOM 2209 C C . ALA A 1 283 ? 25.758 35.647 -40.949 1.00 64.56 283 ALA A C 1
ATOM 2211 O O . ALA A 1 283 ? 26.377 35.688 -42.015 1.00 64.56 283 ALA A O 1
ATOM 2212 N N . LYS A 1 284 ? 26.071 36.382 -39.879 1.00 59.00 284 LYS A N 1
ATOM 2213 C CA . LYS A 1 284 ? 27.269 37.220 -39.741 1.00 59.00 284 LYS A CA 1
ATOM 2214 C C . LYS A 1 284 ? 28.464 36.391 -39.299 1.00 59.00 284 LYS A C 1
ATOM 2216 O O . LYS A 1 284 ? 28.245 35.478 -38.473 1.00 59.00 284 LYS A O 1
#